Protein AF-L5N0Z6-F1 (afdb_monomer)

pLDDT: mean 80.92, std 15.81, range [34.69, 96.56]

Nearest PDB structures (foldseek):
  7d8u-assembly1_A  TM=3.566E-01  e=8.660E+00  African swine fever virus

Solvent-accessible surface area (backbone atoms only — not comparable to full-atom values): 11745 Å² total; per-residue (Å²): 136,77,93,68,87,83,74,60,73,73,58,53,63,55,54,51,52,52,49,50,49,52,51,51,50,51,50,49,52,52,52,55,50,56,60,54,51,58,59,58,52,57,50,51,57,51,50,51,54,49,52,50,51,51,49,51,52,48,54,51,51,51,51,49,49,54,52,52,51,49,51,42,51,49,34,40,58,54,22,66,33,64,55,57,44,74,63,46,66,70,57,32,50,56,50,47,47,56,47,56,72,73,47,59,84,85,61,82,67,55,72,44,69,41,68,86,82,39,28,22,71,40,41,67,44,70,88,53,38,74,35,47,56,73,79,50,70,64,53,60,74,38,70,51,86,76,62,87,53,62,88,48,60,18,33,38,38,83,23,67,56,95,92,38,81,43,72,51,66,46,34,51,46,58,96,55,87,83,77,77,86,70,64,61,63,56,55,50,55,50,52,53,54,56,53,67,73,72,70,80,136

Secondary structure (DSSP, 8-state):
----S-S-HHHHHHHHHHHHHHHHHHHHHHHHHHHHHHHHHHHHHHHHHHHHHHHHHHHHHHHHHHHHHHHHHHHHHHHT-HHHHH--HHHHHHHHHHHHHHS-TT----EEEETTTTEEEEESSTTTTTSBGGGG---EEES-TT-S-TT--EEEPPEEETTEEE--EE-PPTTS--S---SHHHHHHHHHHHHHTT---

Sequence (201 aa):
MKFATLVPRVLRRSYLRKFLFVILLVAAVMGGFGLYVSDVVGTEVRADTHSDLEMVASLEAEGLSSWMDGYARTARMLSEYETV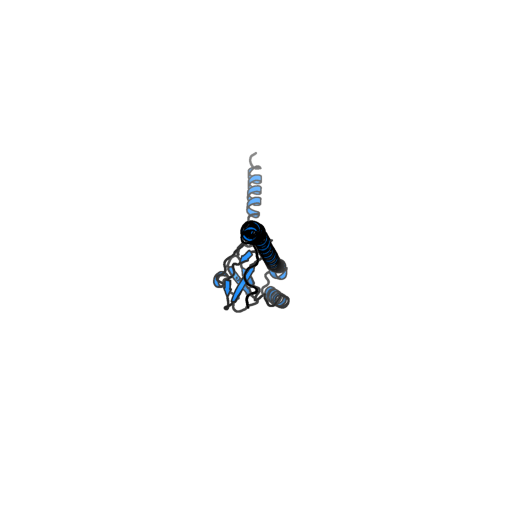RTGDPDAIDEALERERDTLPAEVVAIHYVNPSSRDIVRSTDGVIETKSVSALDLSWTTGSLTMADPDEVAVSEVYRYGGSERLAFLSPVEGREGGGDGRRGRDEARRDAERAGRGVP

Mean predicted aligned error: 15.01 Å

Structure (mmCIF, N/CA/C/O backbone):
data_AF-L5N0Z6-F1
#
_entry.id   AF-L5N0Z6-F1
#
loop_
_atom_site.group_PDB
_atom_site.id
_atom_site.type_symbol
_atom_site.label_atom_id
_atom_site.label_alt_id
_atom_site.label_comp_id
_atom_site.label_asym_id
_atom_site.label_entity_id
_atom_site.label_seq_id
_atom_site.pdbx_PDB_ins_code
_atom_site.Cartn_x
_atom_site.Cartn_y
_atom_site.Cartn_z
_atom_site.occupancy
_atom_site.B_iso_or_equiv
_atom_site.auth_seq_id
_atom_site.auth_comp_id
_atom_site.auth_asym_id
_atom_site.auth_atom_id
_atom_site.pdbx_PDB_model_num
ATOM 1 N N . MET A 1 1 ? 49.450 -20.846 -79.642 1.00 39.03 1 MET A N 1
ATOM 2 C CA . MET A 1 1 ? 50.698 -20.088 -79.407 1.00 39.03 1 MET A CA 1
ATOM 3 C C . MET A 1 1 ? 50.356 -18.624 -79.131 1.00 39.03 1 MET A C 1
ATOM 5 O O . MET A 1 1 ? 49.824 -17.968 -80.005 1.00 39.03 1 MET A O 1
ATOM 9 N N . LYS A 1 2 ? 50.635 -18.172 -77.900 1.00 45.66 2 LYS A N 1
ATOM 10 C CA . LYS A 1 2 ? 51.044 -16.815 -77.479 1.00 45.66 2 LYS A CA 1
ATOM 11 C C . LYS A 1 2 ? 50.198 -15.597 -77.934 1.00 45.66 2 LYS A C 1
ATOM 13 O O . LYS A 1 2 ? 50.623 -14.843 -78.793 1.00 45.66 2 LYS A O 1
ATOM 18 N N . PHE A 1 3 ? 49.115 -15.308 -77.200 1.00 48.12 3 PHE A N 1
ATOM 19 C CA . PHE A 1 3 ? 48.566 -13.939 -77.041 1.00 48.12 3 PHE A CA 1
ATOM 20 C C . PHE A 1 3 ? 49.313 -13.115 -75.974 1.00 48.12 3 PHE A C 1
ATOM 22 O O . PHE A 1 3 ? 48.911 -12.016 -75.600 1.00 48.12 3 PHE A O 1
ATOM 29 N N . ALA A 1 4 ? 50.416 -13.650 -75.454 1.00 54.56 4 ALA A N 1
ATOM 30 C CA . ALA A 1 4 ? 51.320 -12.890 -74.617 1.00 54.56 4 ALA A CA 1
ATOM 31 C C . ALA A 1 4 ? 52.168 -11.981 -75.513 1.00 54.56 4 ALA A C 1
ATOM 33 O O . ALA A 1 4 ? 52.585 -12.387 -76.595 1.00 54.56 4 ALA A O 1
ATOM 34 N N . THR A 1 5 ? 52.510 -10.801 -75.004 1.00 60.03 5 THR A N 1
ATOM 35 C CA . THR A 1 5 ? 53.476 -9.844 -75.573 1.00 60.03 5 THR A CA 1
ATOM 36 C C . THR A 1 5 ? 53.018 -9.024 -76.779 1.00 60.03 5 THR A C 1
ATOM 38 O O . THR A 1 5 ? 53.564 -9.161 -77.860 1.00 60.03 5 THR A O 1
ATOM 41 N N . LEU A 1 6 ? 52.118 -8.058 -76.559 1.00 55.09 6 LEU A N 1
ATOM 42 C CA . LEU A 1 6 ? 52.133 -6.789 -77.313 1.00 55.09 6 LEU A CA 1
ATOM 43 C C . LEU A 1 6 ? 51.416 -5.647 -76.577 1.00 55.09 6 LEU A C 1
ATOM 45 O O . LEU A 1 6 ? 50.774 -4.798 -77.180 1.00 55.09 6 LEU A O 1
ATOM 49 N N . VAL A 1 7 ? 51.566 -5.582 -75.251 1.00 53.78 7 VAL A N 1
ATOM 50 C CA . VAL A 1 7 ? 51.289 -4.333 -74.528 1.00 53.78 7 VAL A CA 1
ATOM 51 C C . VAL A 1 7 ? 52.635 -3.654 -74.265 1.00 53.78 7 VAL A C 1
ATOM 53 O O . VAL A 1 7 ? 53.438 -4.196 -73.495 1.00 53.78 7 VAL A O 1
ATOM 56 N N . PRO A 1 8 ? 52.932 -2.508 -74.906 1.00 54.81 8 PRO A N 1
ATOM 57 C CA . PRO A 1 8 ? 54.202 -1.812 -74.751 1.00 54.81 8 PRO A CA 1
ATOM 58 C C . PRO A 1 8 ? 54.492 -1.527 -73.272 1.00 54.81 8 PRO A C 1
ATOM 60 O O . PRO A 1 8 ? 53.669 -0.946 -72.559 1.00 54.81 8 PRO A O 1
ATOM 63 N N . ARG A 1 9 ? 55.687 -1.912 -72.799 1.00 54.09 9 ARG A N 1
ATOM 64 C CA . ARG A 1 9 ? 56.138 -1.722 -71.401 1.00 54.09 9 ARG A CA 1
ATOM 65 C C . ARG A 1 9 ? 56.073 -0.257 -70.935 1.00 54.09 9 ARG A C 1
ATOM 67 O O . ARG A 1 9 ? 55.987 -0.006 -69.736 1.00 54.09 9 ARG A O 1
ATOM 74 N N . VAL A 1 10 ? 56.056 0.691 -71.873 1.00 53.56 10 VAL A N 1
ATOM 75 C CA . VAL A 1 10 ? 55.977 2.138 -71.628 1.00 53.56 10 VAL A CA 1
ATOM 76 C C . VAL A 1 10 ? 54.564 2.577 -71.211 1.00 53.56 10 VAL A C 1
ATOM 78 O O . VAL A 1 10 ? 54.431 3.407 -70.314 1.00 53.56 10 VAL A O 1
ATOM 81 N N . LEU A 1 11 ? 53.507 1.954 -71.757 1.00 54.09 11 LEU A N 1
ATOM 82 C CA . LEU A 1 11 ? 52.128 2.221 -71.327 1.00 54.09 11 LEU A CA 1
ATOM 83 C C . LEU A 1 11 ? 51.842 1.599 -69.949 1.00 54.09 11 LEU A C 1
ATOM 85 O O . LEU A 1 11 ? 51.213 2.236 -69.108 1.00 54.09 11 LEU A O 1
ATOM 89 N N . ARG A 1 12 ? 52.382 0.414 -69.627 1.00 55.28 12 ARG A N 1
ATOM 90 C CA . ARG A 1 12 ? 52.167 -0.189 -68.292 1.00 55.28 12 ARG A CA 1
ATOM 91 C C . ARG A 1 12 ? 52.652 0.695 -67.136 1.00 55.28 12 ARG A C 1
ATOM 93 O O . ARG A 1 12 ? 52.035 0.666 -66.079 1.00 55.28 12 ARG A O 1
ATOM 100 N N . ARG A 1 13 ? 53.716 1.492 -67.297 1.00 57.72 13 ARG A N 1
ATOM 101 C CA . ARG A 1 13 ? 54.321 2.236 -66.172 1.00 57.72 13 ARG A CA 1
ATOM 102 C C . ARG A 1 13 ? 53.517 3.468 -65.735 1.00 57.72 13 ARG A C 1
ATOM 104 O O . ARG A 1 13 ? 53.502 3.786 -64.550 1.00 57.72 13 ARG A O 1
ATOM 111 N N . SER A 1 14 ? 52.837 4.140 -66.666 1.00 63.03 14 SER A N 1
ATOM 112 C CA . SER A 1 14 ? 52.036 5.342 -66.370 1.00 63.03 14 SER A CA 1
ATOM 113 C C . SER A 1 14 ? 50.592 4.993 -66.007 1.00 63.03 14 SER A C 1
ATOM 115 O O . SER A 1 14 ? 50.059 5.507 -65.024 1.00 63.03 14 SER A O 1
ATOM 117 N N . TYR A 1 15 ? 49.978 4.050 -66.731 1.00 67.31 15 TYR A N 1
ATOM 118 C CA . TYR A 1 15 ? 48.594 3.648 -66.472 1.00 67.31 15 TYR A CA 1
ATOM 119 C C . TYR A 1 15 ? 48.446 2.863 -65.166 1.00 67.31 15 TYR A C 1
ATOM 121 O O . TYR A 1 15 ? 47.476 3.087 -64.452 1.00 67.31 15 TYR A O 1
ATOM 129 N N . LEU A 1 16 ? 49.423 2.028 -64.789 1.00 74.81 16 LEU A N 1
ATOM 130 C CA . LEU A 1 16 ? 49.373 1.311 -63.511 1.00 74.81 16 LEU A CA 1
ATOM 131 C C . LEU A 1 16 ? 49.465 2.263 -62.313 1.00 74.81 16 LEU A C 1
ATOM 133 O O . LEU A 1 16 ? 48.773 2.065 -61.323 1.00 74.81 16 LEU A O 1
ATOM 137 N N . ARG A 1 17 ? 50.270 3.330 -62.415 1.00 78.88 17 ARG A N 1
ATOM 138 C CA . ARG A 1 17 ? 50.384 4.350 -61.362 1.00 78.88 17 ARG A CA 1
ATOM 139 C C . ARG A 1 17 ? 49.102 5.173 -61.231 1.00 78.88 17 ARG A C 1
ATOM 141 O O . ARG A 1 17 ? 48.664 5.427 -60.116 1.00 78.88 17 ARG A O 1
ATOM 148 N N . LYS A 1 18 ? 48.484 5.549 -62.357 1.00 78.94 18 LYS A N 1
ATOM 149 C CA . LYS A 1 18 ? 47.175 6.226 -62.373 1.00 78.94 18 LYS A CA 1
ATOM 150 C C . LYS A 1 18 ? 46.076 5.331 -61.798 1.00 78.94 18 LYS A C 1
ATOM 152 O O . LYS A 1 18 ? 45.290 5.787 -60.983 1.00 78.94 18 LYS A O 1
ATOM 157 N N . PHE A 1 19 ? 46.064 4.054 -62.170 1.00 82.38 19 PHE A N 1
ATOM 158 C CA . PHE A 1 19 ? 45.109 3.073 -61.662 1.00 82.38 19 PHE A CA 1
ATOM 159 C C . PHE A 1 19 ? 45.266 2.837 -60.154 1.00 82.38 19 PHE A C 1
ATOM 161 O O . PHE A 1 19 ? 44.283 2.880 -59.425 1.00 82.38 19 PHE A O 1
ATOM 168 N N . LEU A 1 20 ? 46.502 2.684 -59.666 1.00 84.81 20 LEU A N 1
ATOM 169 C CA . LEU A 1 20 ? 46.793 2.569 -58.235 1.00 84.81 20 LEU A CA 1
ATOM 170 C C . LEU A 1 20 ? 46.342 3.816 -57.462 1.00 84.81 20 LEU A C 1
ATOM 172 O O . LEU A 1 20 ? 45.788 3.695 -56.377 1.00 84.81 20 LEU A O 1
ATOM 176 N N . PHE A 1 21 ? 46.549 5.009 -58.028 1.00 87.62 21 PHE A N 1
ATOM 177 C CA . PHE A 1 21 ? 46.090 6.257 -57.421 1.00 87.62 21 PHE A CA 1
ATOM 178 C C . PHE A 1 21 ? 44.563 6.308 -57.307 1.00 87.62 21 PHE A C 1
ATOM 180 O O . PHE A 1 21 ? 44.050 6.659 -56.253 1.00 87.62 21 PHE A O 1
ATOM 187 N N . VAL A 1 22 ? 43.837 5.902 -58.353 1.00 91.06 22 VAL A N 1
ATOM 188 C CA . VAL A 1 22 ? 42.369 5.816 -58.314 1.00 91.06 22 VAL A CA 1
ATOM 189 C C . VAL A 1 22 ? 41.906 4.788 -57.280 1.00 91.06 22 VAL A C 1
ATOM 191 O O . VAL A 1 22 ? 40.998 5.084 -56.514 1.00 91.06 22 VAL A O 1
ATOM 194 N N . ILE A 1 23 ? 42.553 3.621 -57.192 1.00 89.56 23 ILE A N 1
ATOM 195 C CA . ILE A 1 23 ? 42.242 2.622 -56.157 1.00 89.56 23 ILE A CA 1
ATOM 196 C C . ILE A 1 23 ? 42.467 3.195 -54.757 1.00 89.56 23 ILE A C 1
ATOM 198 O O . ILE A 1 23 ? 41.607 3.033 -53.901 1.00 89.56 23 ILE A O 1
ATOM 202 N N . LEU A 1 24 ? 43.593 3.872 -54.519 1.00 88.69 24 LEU A N 1
ATOM 203 C CA . LEU A 1 24 ? 43.880 4.489 -53.223 1.00 88.69 24 LEU A CA 1
ATOM 204 C C . LEU A 1 24 ? 42.893 5.605 -52.889 1.00 88.69 24 LEU A C 1
ATOM 206 O O . LEU A 1 24 ? 42.482 5.710 -51.741 1.00 88.69 24 LEU A O 1
ATOM 210 N N . LEU A 1 25 ? 42.482 6.401 -53.877 1.00 91.31 25 LEU A N 1
ATOM 211 C CA . LEU A 1 25 ? 41.457 7.426 -53.704 1.00 91.31 25 LEU A CA 1
ATOM 212 C C . LEU A 1 25 ? 40.123 6.791 -53.293 1.00 91.31 25 LEU A C 1
ATOM 214 O O . LEU A 1 25 ? 39.527 7.209 -52.308 1.00 91.31 25 LEU A O 1
ATOM 218 N N . VAL A 1 26 ? 39.682 5.753 -54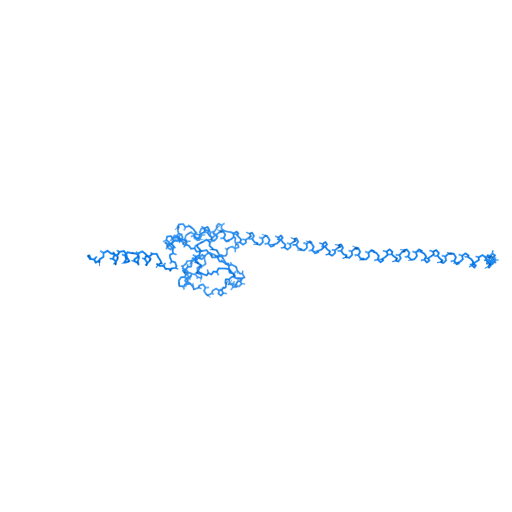.007 1.00 91.94 26 VAL A N 1
ATOM 219 C CA . VAL A 1 26 ? 38.445 5.028 -53.685 1.00 91.94 26 VAL A CA 1
ATOM 220 C C . VAL A 1 26 ? 38.546 4.366 -52.311 1.00 91.94 26 VAL A C 1
ATOM 222 O O . VAL A 1 26 ? 37.616 4.477 -51.521 1.00 91.94 26 VAL A O 1
ATOM 225 N N . ALA A 1 27 ? 39.677 3.738 -51.982 1.00 88.62 27 ALA A N 1
ATOM 226 C CA . ALA A 1 27 ? 39.912 3.134 -50.672 1.00 88.62 27 ALA A CA 1
ATOM 227 C C . ALA A 1 27 ? 39.932 4.177 -49.543 1.00 88.62 27 ALA A C 1
ATOM 229 O O . ALA A 1 27 ? 39.398 3.913 -48.472 1.00 88.62 27 ALA A O 1
ATOM 230 N N . ALA A 1 28 ? 40.493 5.365 -49.780 1.00 87.88 28 ALA A N 1
ATOM 231 C CA . ALA A 1 28 ? 40.490 6.469 -48.823 1.00 87.88 28 ALA A CA 1
ATOM 232 C C . ALA A 1 28 ? 39.081 7.038 -48.616 1.00 87.88 28 ALA A C 1
ATOM 234 O O . ALA A 1 28 ? 38.690 7.287 -47.481 1.00 87.88 28 ALA A O 1
ATOM 235 N N . VAL A 1 29 ? 38.297 7.186 -49.689 1.00 89.38 29 VAL A N 1
ATOM 236 C CA . VAL A 1 29 ? 36.887 7.598 -49.604 1.00 89.38 29 VAL A CA 1
ATOM 237 C C . VAL A 1 29 ? 36.073 6.554 -48.840 1.00 89.38 29 VAL A C 1
ATOM 239 O O . VAL A 1 29 ? 35.351 6.909 -47.915 1.00 89.38 29 VAL A O 1
ATOM 242 N N . MET A 1 30 ? 36.235 5.269 -49.165 1.00 86.56 30 MET A N 1
ATOM 243 C CA . MET A 1 30 ? 35.531 4.166 -48.504 1.00 86.56 30 MET A CA 1
ATOM 244 C C . MET A 1 30 ? 35.929 4.034 -47.025 1.00 86.56 30 MET A C 1
ATOM 246 O O . MET A 1 30 ? 35.069 3.870 -46.163 1.00 86.56 30 MET A O 1
ATOM 250 N N . GLY A 1 31 ? 37.225 4.145 -46.716 1.00 82.12 31 GLY A N 1
ATOM 251 C CA . GLY A 1 31 ? 37.745 4.109 -45.348 1.00 82.12 31 GLY A CA 1
ATOM 252 C C . GLY A 1 31 ? 37.315 5.322 -44.520 1.00 82.12 31 GLY A C 1
ATOM 253 O O . GLY A 1 31 ? 36.949 5.167 -43.358 1.00 82.12 31 GLY A O 1
ATOM 254 N N . GLY A 1 32 ? 37.282 6.511 -45.130 1.00 79.62 32 GLY A N 1
ATOM 255 C CA . GLY A 1 32 ? 36.757 7.726 -44.506 1.00 79.62 32 GLY A CA 1
ATOM 256 C C . GLY A 1 32 ? 35.262 7.623 -44.197 1.00 79.62 32 GLY A C 1
ATOM 257 O O . GLY A 1 32 ? 34.838 8.001 -43.109 1.00 79.62 32 GLY A O 1
ATOM 258 N N . PHE A 1 33 ? 34.478 7.033 -45.106 1.00 75.56 33 PHE A N 1
ATOM 259 C CA . PHE A 1 33 ? 33.055 6.765 -44.876 1.00 75.56 33 PHE A CA 1
ATOM 260 C C . PHE A 1 33 ? 32.832 5.765 -43.733 1.00 75.56 33 PHE A C 1
ATOM 262 O O . PHE A 1 33 ? 31.947 5.965 -42.906 1.00 75.56 33 PHE A O 1
ATOM 269 N N . GLY A 1 34 ? 33.659 4.719 -43.641 1.00 69.62 34 GLY A N 1
ATOM 270 C CA . GLY A 1 34 ? 33.556 3.710 -42.583 1.00 69.62 34 GLY A CA 1
ATOM 271 C C . GLY A 1 34 ? 33.768 4.264 -41.169 1.00 69.62 34 GLY A C 1
ATOM 272 O O . GLY A 1 34 ? 33.074 3.848 -40.246 1.00 69.62 34 GLY A O 1
ATOM 273 N N . LEU A 1 35 ? 34.682 5.225 -40.992 1.00 63.88 35 LEU A N 1
ATOM 274 C CA . LEU A 1 35 ? 34.926 5.858 -39.688 1.00 63.88 35 LEU A CA 1
ATOM 275 C C . LEU A 1 35 ? 33.801 6.816 -39.271 1.00 63.88 35 LEU A C 1
ATOM 277 O O . LEU A 1 35 ? 33.495 6.902 -38.086 1.00 63.88 35 LEU A O 1
ATOM 281 N N . TYR A 1 36 ? 33.164 7.498 -40.228 1.00 65.25 36 TYR A N 1
ATOM 282 C CA . TYR A 1 36 ? 32.056 8.417 -39.950 1.00 65.25 36 TYR A CA 1
ATOM 283 C C . TYR A 1 36 ? 30.781 7.680 -39.507 1.00 65.25 36 TYR A C 1
ATOM 285 O O . TYR A 1 36 ? 30.072 8.138 -38.617 1.00 65.25 36 TYR A O 1
ATOM 293 N N . VAL A 1 37 ? 30.505 6.506 -40.085 1.00 63.56 37 VAL A N 1
ATOM 294 C CA . VAL A 1 37 ? 29.283 5.739 -39.785 1.00 63.56 37 VAL A CA 1
ATOM 295 C C . VAL A 1 37 ? 29.298 5.140 -38.371 1.00 63.56 37 VAL A C 1
ATOM 297 O O . VAL A 1 37 ? 28.253 5.097 -37.728 1.00 63.56 37 VAL A O 1
ATOM 300 N N . SER A 1 38 ? 30.455 4.724 -37.846 1.00 56.03 38 SER A N 1
ATOM 301 C CA . SER A 1 38 ? 30.532 4.118 -36.504 1.00 56.03 38 SER A CA 1
ATOM 302 C C . SER A 1 38 ? 30.222 5.091 -35.361 1.00 56.03 38 SER A C 1
ATOM 304 O O . SER A 1 38 ? 29.656 4.670 -34.356 1.00 56.03 38 SER A O 1
ATOM 306 N N . ASP A 1 39 ? 30.574 6.372 -35.502 1.00 58.03 39 ASP A N 1
ATOM 307 C CA . ASP A 1 39 ? 30.374 7.377 -34.446 1.00 58.03 39 ASP A CA 1
ATOM 308 C C . ASP A 1 39 ? 28.927 7.898 -34.430 1.00 58.03 39 ASP A C 1
ATOM 310 O O . ASP A 1 39 ? 28.309 8.035 -33.375 1.00 58.03 39 ASP A O 1
ATOM 314 N N . VAL A 1 40 ? 28.342 8.084 -35.619 1.00 55.97 40 VAL A N 1
ATOM 315 C CA . VAL A 1 40 ? 26.963 8.570 -35.789 1.00 55.97 40 VAL A CA 1
ATOM 316 C C . VAL A 1 40 ? 25.925 7.505 -35.417 1.00 55.97 40 VAL A C 1
ATOM 318 O O . VAL A 1 40 ? 24.922 7.822 -34.792 1.00 55.97 40 VAL A O 1
ATOM 321 N N . VAL A 1 41 ? 26.160 6.227 -35.738 1.00 58.31 41 VAL A N 1
ATOM 322 C CA . VAL A 1 41 ? 25.207 5.152 -35.393 1.00 58.31 41 VAL A CA 1
ATOM 323 C C . VAL A 1 41 ? 25.323 4.740 -33.921 1.00 58.31 41 VAL A C 1
ATOM 325 O O . VAL A 1 41 ? 24.325 4.391 -33.298 1.00 58.31 41 VAL A O 1
ATOM 328 N N . GLY A 1 42 ? 26.525 4.788 -33.336 1.00 56.03 42 GLY A N 1
ATOM 329 C CA . GLY A 1 42 ? 26.740 4.390 -31.942 1.00 56.03 42 GLY A CA 1
ATOM 330 C C . GLY A 1 42 ? 26.179 5.378 -30.914 1.00 56.03 42 GLY A C 1
ATOM 331 O O . GLY A 1 42 ? 25.809 4.964 -29.815 1.00 56.03 42 GLY A O 1
ATOM 332 N N . THR A 1 43 ? 26.120 6.666 -31.259 1.00 57.62 43 THR A N 1
ATOM 333 C CA . THR A 1 43 ? 25.625 7.731 -30.373 1.00 57.62 43 THR A CA 1
ATOM 334 C C . THR A 1 43 ? 24.107 7.858 -30.413 1.00 57.62 43 THR A C 1
ATOM 336 O O . THR A 1 43 ? 23.500 7.904 -29.345 1.00 57.62 43 THR A O 1
ATOM 339 N N . GLU A 1 44 ? 23.498 7.795 -31.599 1.00 58.91 44 GLU A N 1
ATOM 340 C CA . GLU A 1 44 ? 22.038 7.848 -31.765 1.00 58.91 44 GLU A CA 1
ATOM 341 C C . GLU A 1 44 ? 21.356 6.627 -31.123 1.00 58.91 44 GLU A C 1
ATOM 343 O O . GLU A 1 44 ? 20.550 6.773 -30.213 1.00 58.91 44 GLU A O 1
ATOM 348 N N . VAL A 1 45 ? 21.784 5.402 -31.467 1.00 62.28 45 VAL A N 1
ATOM 349 C CA . VAL A 1 45 ? 21.156 4.166 -30.948 1.00 62.28 45 VAL A CA 1
ATOM 350 C C . VAL A 1 45 ? 21.271 4.056 -29.422 1.00 62.28 45 VAL A C 1
ATOM 352 O O . VAL A 1 45 ? 20.384 3.519 -28.753 1.00 62.28 45 VAL A O 1
ATOM 355 N N . ARG A 1 46 ? 22.372 4.550 -28.840 1.00 61.06 46 ARG A N 1
ATOM 356 C CA . ARG A 1 46 ? 22.588 4.516 -27.388 1.00 61.06 46 ARG A CA 1
ATOM 357 C C . ARG A 1 46 ? 21.778 5.588 -26.659 1.00 61.06 46 ARG A C 1
ATOM 359 O O . ARG A 1 46 ? 21.322 5.311 -25.551 1.00 61.06 46 ARG A O 1
ATOM 366 N N . ALA A 1 47 ? 21.613 6.768 -27.257 1.00 62.88 47 ALA A N 1
ATOM 367 C CA . ALA A 1 47 ? 20.739 7.816 -26.738 1.00 62.88 47 ALA A CA 1
AT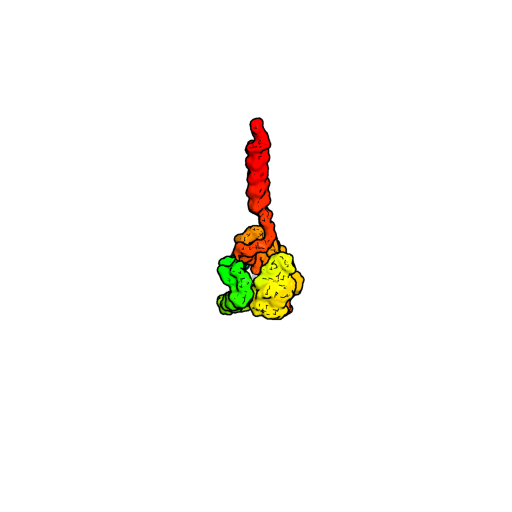OM 368 C C . ALA A 1 47 ? 19.269 7.375 -26.780 1.00 62.88 47 ALA A C 1
ATOM 370 O O . ALA A 1 47 ? 18.588 7.481 -25.763 1.00 62.88 47 ALA A O 1
ATOM 371 N N . ASP A 1 48 ? 18.837 6.768 -27.887 1.00 68.25 48 ASP A N 1
ATOM 372 C CA . ASP A 1 48 ? 17.486 6.219 -28.049 1.00 68.25 48 ASP A CA 1
ATOM 373 C C . ASP A 1 48 ? 17.197 5.133 -27.006 1.00 68.25 48 ASP A C 1
ATOM 375 O O . ASP A 1 48 ? 16.219 5.214 -26.270 1.00 68.25 48 ASP A O 1
ATOM 379 N N . THR A 1 49 ? 18.110 4.167 -26.843 1.00 73.94 49 THR A N 1
ATOM 380 C CA . THR A 1 49 ? 17.945 3.103 -25.835 1.00 73.94 49 THR A CA 1
ATOM 381 C C . THR A 1 49 ? 17.884 3.667 -24.411 1.00 73.94 49 THR A C 1
ATOM 383 O O . THR A 1 49 ? 17.144 3.158 -23.572 1.00 73.94 49 THR A O 1
ATOM 386 N N . HIS A 1 50 ? 18.678 4.696 -24.102 1.00 76.69 50 HIS A N 1
ATOM 387 C CA . HIS A 1 50 ? 18.655 5.319 -22.779 1.00 76.69 50 HIS A CA 1
ATOM 388 C C . HIS A 1 50 ? 17.335 6.057 -22.526 1.00 76.69 50 HIS A C 1
ATOM 390 O O . HIS A 1 50 ? 16.738 5.865 -21.469 1.00 76.69 50 HIS A O 1
ATOM 396 N N . SER A 1 51 ? 16.865 6.823 -23.513 1.00 80.88 51 SER A N 1
ATOM 397 C CA . SER A 1 51 ? 15.583 7.529 -23.465 1.00 80.88 51 SER A CA 1
ATOM 398 C C . SER A 1 51 ? 14.405 6.563 -23.325 1.00 80.88 51 SER A C 1
ATOM 400 O O . SER A 1 51 ? 13.484 6.826 -22.555 1.00 80.88 51 SER A O 1
ATOM 402 N N . ASP A 1 52 ? 14.434 5.428 -24.026 1.00 84.94 52 ASP A N 1
ATOM 403 C CA . ASP A 1 52 ? 13.390 4.406 -23.934 1.00 84.94 52 ASP A CA 1
ATOM 404 C C . ASP A 1 52 ? 13.352 3.759 -22.546 1.00 84.94 52 ASP A C 1
ATOM 406 O O . ASP A 1 52 ? 12.277 3.593 -21.969 1.00 84.94 52 ASP A O 1
ATOM 410 N N . LEU A 1 53 ? 14.516 3.423 -21.977 1.00 90.19 53 LEU A N 1
ATOM 411 C CA . LEU A 1 53 ? 14.597 2.876 -20.621 1.00 90.19 53 LEU A CA 1
ATOM 412 C C . LEU A 1 53 ? 14.114 3.883 -19.570 1.00 90.19 53 LEU A C 1
ATOM 414 O O . LEU A 1 53 ? 13.409 3.493 -18.644 1.00 90.19 53 LEU A O 1
ATOM 418 N N . GLU A 1 54 ? 14.462 5.164 -19.712 1.00 92.12 54 GLU A N 1
ATOM 419 C CA . GLU A 1 54 ? 13.992 6.230 -18.821 1.00 92.12 54 GLU A CA 1
ATOM 420 C C . GLU A 1 54 ? 12.475 6.426 -18.921 1.00 92.12 54 GLU A C 1
ATOM 422 O O . GLU A 1 54 ? 11.793 6.530 -17.899 1.00 92.12 54 GLU A O 1
ATOM 427 N N . MET A 1 55 ? 11.926 6.410 -20.137 1.00 92.44 55 MET A N 1
ATOM 428 C CA . MET A 1 55 ? 10.485 6.485 -20.368 1.00 92.44 55 MET A CA 1
ATOM 429 C C . MET A 1 55 ? 9.755 5.294 -19.741 1.00 92.44 55 MET A C 1
ATOM 431 O O . MET A 1 55 ? 8.781 5.494 -19.019 1.00 92.44 55 MET A O 1
ATOM 435 N N . VAL A 1 56 ? 10.224 4.064 -19.978 1.00 93.94 56 VAL A N 1
ATOM 436 C CA . VAL A 1 56 ? 9.616 2.857 -19.395 1.00 93.94 56 VAL A CA 1
ATOM 437 C C . VAL A 1 56 ? 9.694 2.900 -17.870 1.00 93.94 56 VAL A C 1
ATOM 439 O O . VAL A 1 56 ? 8.675 2.706 -17.215 1.00 93.94 56 VAL A O 1
ATOM 442 N N . ALA A 1 57 ? 10.853 3.237 -17.301 1.00 94.19 57 ALA A N 1
ATOM 443 C CA . ALA A 1 57 ? 11.016 3.352 -15.853 1.00 94.19 57 ALA A CA 1
ATOM 444 C C . ALA A 1 57 ? 10.103 4.431 -15.247 1.00 94.19 57 ALA A C 1
ATOM 446 O O . ALA A 1 57 ? 9.555 4.237 -14.164 1.00 94.19 57 ALA A O 1
ATOM 447 N N . SER A 1 58 ? 9.901 5.549 -15.950 1.00 94.31 58 SER A N 1
ATOM 448 C CA . SER A 1 58 ? 8.995 6.620 -15.519 1.00 94.31 58 SER A CA 1
ATOM 449 C C . SER A 1 58 ? 7.534 6.172 -15.535 1.00 94.31 58 SER A C 1
ATOM 451 O O . SER A 1 58 ? 6.811 6.415 -14.573 1.00 94.31 58 SER A O 1
ATOM 453 N N . LEU A 1 59 ? 7.111 5.471 -16.591 1.00 95.44 59 LEU A N 1
ATOM 454 C CA . LEU A 1 59 ? 5.759 4.917 -16.699 1.00 95.44 59 LEU A CA 1
ATOM 455 C C . LEU A 1 59 ? 5.494 3.838 -15.641 1.00 95.44 59 LEU A C 1
ATOM 457 O O . LEU A 1 59 ? 4.415 3.806 -15.055 1.00 95.44 59 LEU A O 1
ATOM 461 N N . GLU A 1 60 ? 6.471 2.970 -15.370 1.00 95.69 60 GLU A N 1
ATOM 462 C CA . GLU A 1 60 ? 6.375 1.972 -14.299 1.00 95.69 60 GLU A CA 1
ATOM 463 C C . GLU A 1 60 ? 6.299 2.633 -12.918 1.00 95.69 60 GLU A C 1
ATOM 465 O O . GLU A 1 60 ? 5.467 2.245 -12.096 1.00 95.69 60 GLU A O 1
ATOM 470 N N . ALA A 1 61 ? 7.115 3.662 -12.670 1.00 95.50 61 ALA A N 1
ATOM 471 C CA . ALA A 1 61 ? 7.092 4.416 -11.420 1.00 95.50 61 ALA A CA 1
ATOM 472 C C . ALA A 1 61 ? 5.763 5.159 -11.215 1.00 95.50 61 ALA A C 1
ATOM 474 O O . ALA A 1 61 ? 5.239 5.165 -10.103 1.00 95.50 61 ALA A O 1
ATOM 475 N N . GLU A 1 62 ? 5.195 5.743 -12.273 1.00 96.19 62 GLU A N 1
ATOM 476 C CA . GLU A 1 62 ? 3.884 6.400 -12.229 1.00 96.19 62 GLU A CA 1
ATOM 477 C C . GLU A 1 62 ? 2.740 5.395 -12.024 1.00 96.19 62 GLU A C 1
ATOM 479 O O . GLU A 1 62 ? 1.795 5.650 -11.275 1.00 96.19 62 GLU A O 1
ATOM 484 N N . GLY A 1 63 ? 2.842 4.208 -12.625 1.00 96.25 63 GLY A N 1
ATOM 485 C CA . GLY A 1 63 ? 1.917 3.109 -12.356 1.00 96.25 63 GLY A CA 1
ATOM 486 C C . GLY A 1 63 ? 1.962 2.664 -10.892 1.00 96.25 63 GLY A C 1
ATOM 487 O O . GLY A 1 63 ? 0.917 2.518 -10.254 1.00 96.25 63 GLY A O 1
ATOM 488 N N . LEU A 1 64 ? 3.167 2.494 -10.339 1.00 94.56 64 LEU A N 1
ATOM 489 C CA . LEU A 1 64 ? 3.362 2.113 -8.942 1.00 94.56 64 LEU A CA 1
ATOM 490 C C . LEU A 1 64 ? 2.871 3.199 -7.979 1.00 94.56 64 LEU A C 1
ATOM 492 O O . LEU A 1 64 ? 2.185 2.874 -7.011 1.00 94.56 64 LEU A O 1
ATOM 496 N N . SER A 1 65 ? 3.173 4.474 -8.238 1.00 94.69 65 SER A N 1
ATOM 497 C CA . SER A 1 65 ? 2.711 5.576 -7.388 1.00 94.69 65 SER A CA 1
ATOM 498 C C . SER A 1 65 ? 1.187 5.671 -7.388 1.00 94.69 65 SER A C 1
ATOM 500 O O . SER A 1 65 ? 0.582 5.745 -6.324 1.00 94.69 65 SER A O 1
ATOM 502 N N . SER A 1 66 ? 0.547 5.548 -8.555 1.00 96.25 66 SER A N 1
ATOM 503 C CA . SER A 1 66 ? -0.913 5.541 -8.670 1.00 96.25 66 SER A CA 1
ATOM 504 C C . SER A 1 66 ? -1.554 4.388 -7.890 1.00 96.25 66 SER A C 1
ATOM 506 O O . SER A 1 66 ? -2.566 4.578 -7.209 1.00 96.25 66 SER A O 1
ATOM 508 N N . TRP A 1 67 ? -0.944 3.200 -7.952 1.00 94.38 67 TRP A N 1
ATOM 509 C CA . TRP A 1 67 ? -1.362 2.024 -7.190 1.00 94.38 67 TRP A CA 1
ATOM 510 C C . TRP A 1 67 ? -1.230 2.256 -5.677 1.00 94.38 67 TRP A C 1
ATOM 512 O O . TRP A 1 67 ? -2.204 2.059 -4.948 1.00 94.38 67 TRP A O 1
ATOM 522 N N . MET A 1 68 ? -0.078 2.754 -5.209 1.00 95.06 68 MET A N 1
ATOM 523 C CA . MET A 1 68 ? 0.150 3.085 -3.795 1.00 95.06 68 MET A CA 1
ATOM 524 C C . MET A 1 68 ? -0.838 4.145 -3.295 1.00 95.06 68 MET A C 1
ATOM 526 O O . MET A 1 68 ? -1.469 3.961 -2.254 1.00 95.06 68 MET A O 1
ATOM 530 N N . ASP A 1 69 ? -1.033 5.216 -4.062 1.00 94.94 69 ASP A N 1
ATOM 531 C CA . ASP A 1 69 ? -1.970 6.292 -3.741 1.00 94.94 69 ASP A CA 1
ATOM 532 C C . ASP A 1 69 ? -3.422 5.795 -3.708 1.00 94.94 69 ASP A C 1
ATOM 534 O O . ASP A 1 69 ? -4.239 6.284 -2.926 1.00 94.94 69 ASP A O 1
ATOM 538 N N . GLY A 1 70 ? -3.764 4.821 -4.556 1.00 95.56 70 GLY A N 1
ATOM 539 C CA . GLY A 1 70 ? -5.060 4.148 -4.553 1.00 95.56 70 GLY A CA 1
ATOM 540 C C . GLY A 1 70 ? -5.353 3.487 -3.211 1.00 95.56 70 GLY A C 1
ATOM 541 O O . GLY A 1 70 ? -6.370 3.796 -2.590 1.00 95.56 70 GLY A O 1
ATOM 542 N N . TYR A 1 71 ? -4.438 2.645 -2.730 1.00 95.38 71 TYR A N 1
ATOM 543 C CA . TYR A 1 71 ? -4.600 1.974 -1.439 1.00 95.38 71 TYR A CA 1
ATOM 544 C C . TYR A 1 71 ? -4.495 2.924 -0.251 1.00 95.38 71 TYR A C 1
ATOM 546 O O . TYR A 1 71 ? -5.226 2.746 0.723 1.00 95.38 71 TYR A O 1
ATOM 554 N N . ALA A 1 72 ? -3.666 3.967 -0.338 1.00 95.06 72 ALA A N 1
ATOM 555 C CA . ALA A 1 72 ? -3.620 5.000 0.688 1.00 95.06 72 ALA A CA 1
ATOM 556 C C . ALA A 1 72 ? -4.976 5.714 0.828 1.00 95.06 72 ALA A C 1
ATOM 558 O O . ALA A 1 72 ? -5.487 5.869 1.939 1.00 95.06 72 ALA A O 1
ATOM 559 N N . ARG A 1 73 ? -5.617 6.071 -0.295 1.00 94.88 73 ARG A N 1
ATOM 560 C CA . ARG A 1 73 ? -6.975 6.640 -0.290 1.00 94.88 73 ARG A CA 1
ATOM 561 C C . ARG A 1 73 ? -8.012 5.667 0.262 1.00 94.88 73 ARG A C 1
ATOM 563 O O . ARG A 1 73 ? -8.877 6.099 1.016 1.00 94.88 73 ARG A O 1
ATOM 570 N N . THR A 1 74 ? -7.932 4.381 -0.076 1.00 94.12 74 THR A N 1
ATOM 571 C CA . THR A 1 74 ? -8.824 3.355 0.488 1.00 94.12 74 THR A CA 1
ATOM 572 C C . THR A 1 74 ? -8.668 3.244 2.004 1.00 94.12 74 THR A C 1
ATOM 574 O O . THR A 1 74 ? -9.668 3.270 2.716 1.00 94.12 74 THR A O 1
ATOM 577 N N . ALA A 1 75 ? -7.433 3.183 2.515 1.00 94.62 75 ALA A N 1
ATOM 578 C CA . ALA A 1 75 ? -7.166 3.112 3.952 1.00 94.62 75 ALA A CA 1
ATOM 579 C C . ALA A 1 75 ? -7.740 4.323 4.704 1.00 94.62 75 ALA A C 1
ATOM 581 O O . ALA A 1 75 ? -8.338 4.157 5.765 1.00 94.62 75 ALA A O 1
ATOM 582 N N . ARG A 1 76 ? -7.606 5.524 4.127 1.00 92.94 76 ARG A N 1
ATOM 583 C CA . ARG A 1 76 ? -8.192 6.757 4.668 1.00 92.94 76 ARG A CA 1
ATOM 584 C C . ARG A 1 76 ? -9.720 6.756 4.625 1.00 92.94 76 ARG A C 1
ATOM 586 O O . ARG A 1 76 ? -10.373 7.054 5.613 1.00 92.94 76 ARG A O 1
ATOM 593 N N . MET A 1 77 ? -10.310 6.380 3.495 1.00 91.69 77 MET A N 1
ATOM 594 C CA . MET A 1 77 ? -11.767 6.308 3.368 1.00 91.69 77 MET A CA 1
ATOM 595 C C . MET A 1 77 ? -12.374 5.354 4.408 1.00 91.69 77 MET A C 1
ATOM 597 O O . MET A 1 77 ? -13.401 5.670 5.002 1.00 91.69 77 MET A O 1
ATOM 601 N N . LEU A 1 78 ? -11.704 4.231 4.684 1.00 91.88 78 LEU A N 1
ATOM 602 C CA . LEU A 1 78 ? -12.122 3.279 5.711 1.00 91.88 78 LEU 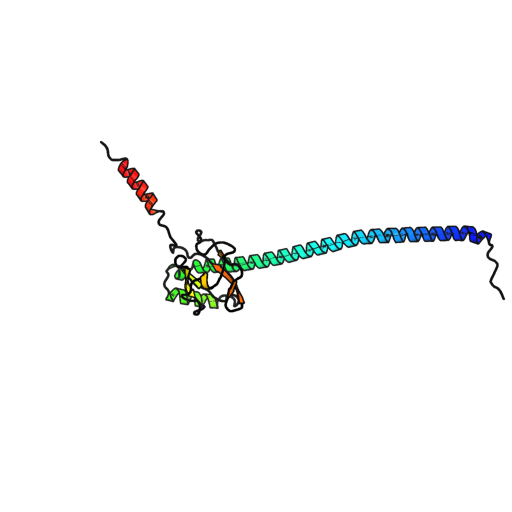A CA 1
ATOM 603 C C . LEU A 1 78 ? -11.966 3.801 7.139 1.00 91.88 78 LEU A C 1
ATOM 605 O O . LEU A 1 78 ? -12.818 3.521 7.981 1.00 91.88 78 LEU A O 1
ATOM 609 N N . SER A 1 79 ? -10.902 4.550 7.433 1.00 91.56 79 SER A N 1
ATOM 610 C CA . SER A 1 79 ? -10.694 5.123 8.768 1.00 91.56 79 SER A CA 1
ATOM 611 C C . SER A 1 79 ? -11.704 6.232 9.098 1.00 91.56 79 SER A C 1
ATOM 613 O O . SER A 1 79 ? -12.012 6.455 10.271 1.00 91.56 79 SER A O 1
ATOM 615 N N . GLU A 1 80 ? -12.271 6.876 8.075 1.00 90.88 80 GLU A N 1
ATOM 616 C CA . GLU A 1 80 ? -13.311 7.904 8.190 1.00 90.88 80 GLU A CA 1
ATOM 617 C C . GLU A 1 80 ? -14.725 7.325 8.418 1.00 90.88 80 GLU A C 1
ATOM 619 O O . GLU A 1 80 ? -15.644 8.071 8.772 1.00 90.88 80 GLU A O 1
ATOM 624 N N . TYR A 1 81 ? -14.930 6.008 8.263 1.00 90.25 81 TYR A N 1
ATOM 625 C CA . TYR A 1 81 ? -16.242 5.382 8.462 1.00 90.25 81 TYR A CA 1
ATOM 626 C C . TYR A 1 81 ? -16.746 5.573 9.893 1.00 90.25 81 TYR A C 1
ATOM 628 O O . TYR A 1 81 ? -16.075 5.223 10.863 1.00 90.25 81 TYR A O 1
ATOM 636 N N . GLU A 1 82 ? -17.987 6.047 10.031 1.00 85.88 82 GLU A N 1
ATOM 637 C CA . GLU A 1 82 ? -18.595 6.310 11.341 1.00 85.88 82 GLU A CA 1
ATOM 638 C C . GLU A 1 82 ? -18.562 5.067 12.243 1.00 85.88 82 GLU A C 1
ATOM 640 O O . GLU A 1 82 ? -18.175 5.158 13.402 1.00 85.88 82 GLU A O 1
ATOM 645 N N . THR A 1 83 ? -18.855 3.884 11.698 1.00 86.81 83 THR A N 1
ATOM 646 C CA . THR A 1 83 ? -18.791 2.606 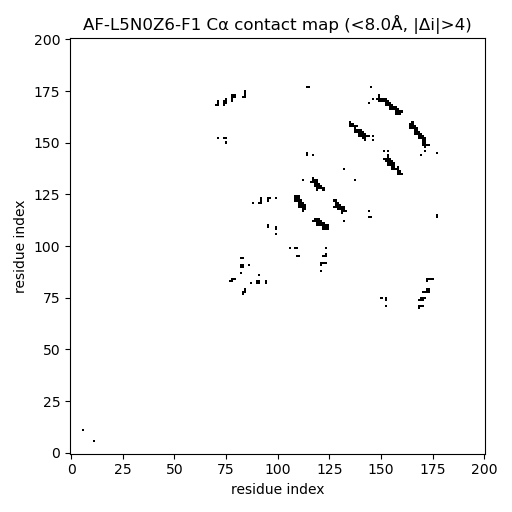12.427 1.00 86.81 83 THR A CA 1
ATOM 647 C C . THR A 1 83 ? -17.400 2.300 12.996 1.00 86.81 83 THR A C 1
ATOM 649 O O . THR A 1 83 ? -17.277 1.748 14.086 1.00 86.81 83 THR A O 1
ATOM 652 N N . VAL A 1 84 ? -16.339 2.691 12.287 1.00 86.69 84 VAL A N 1
ATOM 653 C CA . VAL A 1 84 ? -14.946 2.517 12.727 1.00 86.69 84 VAL A CA 1
ATOM 654 C C . VAL A 1 84 ? -14.583 3.536 13.815 1.00 86.69 84 VAL A C 1
ATOM 656 O O . VAL A 1 84 ? -13.803 3.239 14.728 1.00 86.69 84 VAL A O 1
ATOM 659 N N . ARG A 1 85 ? -15.200 4.723 13.769 1.00 84.94 85 ARG A N 1
ATOM 660 C CA . ARG A 1 85 ? -15.014 5.805 14.746 1.00 84.94 85 ARG A CA 1
ATOM 661 C C . ARG A 1 85 ? -15.748 5.565 16.062 1.00 84.94 85 ARG A C 1
ATOM 663 O O . ARG A 1 85 ? -15.180 5.843 17.119 1.00 84.94 85 ARG A O 1
ATOM 670 N N . THR A 1 86 ? -16.977 5.041 16.026 1.00 80.38 86 THR A N 1
ATOM 671 C CA . THR A 1 86 ? -17.770 4.775 17.242 1.00 80.38 86 THR A CA 1
ATOM 672 C C . THR A 1 86 ? -17.117 3.730 18.145 1.00 80.38 86 THR A C 1
ATOM 674 O O . THR A 1 86 ? -17.295 3.781 19.363 1.00 80.38 86 THR A O 1
ATOM 677 N N . GLY A 1 87 ? -16.307 2.828 17.579 1.00 77.75 87 GLY A N 1
ATOM 678 C CA . GLY A 1 87 ? -15.542 1.846 18.343 1.00 77.75 87 GLY A CA 1
ATOM 679 C C . GLY A 1 87 ? -16.364 0.649 18.822 1.00 77.75 87 GLY A C 1
ATOM 680 O O . GLY A 1 87 ? -15.878 -0.080 19.688 1.00 77.75 87 GLY A O 1
ATOM 681 N N . ASP A 1 88 ? -17.589 0.468 18.315 1.00 87.44 88 ASP A N 1
ATOM 682 C CA . ASP A 1 88 ? -18.410 -0.702 18.630 1.00 87.44 88 ASP A CA 1
ATOM 683 C C . ASP A 1 88 ? -17.799 -1.953 17.978 1.00 87.44 88 ASP A C 1
ATOM 685 O O . ASP A 1 88 ? -17.714 -2.005 16.748 1.00 87.44 88 ASP A O 1
ATOM 689 N N . PRO A 1 89 ? -17.331 -2.945 18.754 1.00 86.44 89 PRO A N 1
ATOM 690 C CA . PRO A 1 89 ? -16.486 -3.987 18.192 1.00 86.44 89 PRO A CA 1
ATOM 691 C C . PRO A 1 89 ? -17.194 -4.891 17.177 1.00 86.44 89 PRO A C 1
ATOM 693 O O . PRO A 1 89 ? -16.605 -5.190 16.144 1.00 86.44 89 PRO A O 1
ATOM 696 N N . ASP A 1 90 ? -18.449 -5.268 17.433 1.00 89.50 90 ASP A N 1
ATOM 697 C CA . ASP A 1 90 ? -19.212 -6.147 16.534 1.00 89.50 90 ASP A CA 1
ATOM 698 C C . ASP A 1 90 ? -19.530 -5.434 15.208 1.00 89.50 90 ASP A C 1
ATOM 700 O O . ASP A 1 90 ? -19.449 -6.020 14.128 1.00 89.50 90 ASP A O 1
ATOM 704 N N . ALA A 1 91 ? -19.839 -4.136 15.276 1.00 90.50 91 ALA A N 1
ATOM 705 C CA . ALA A 1 91 ? -20.086 -3.331 14.088 1.00 90.50 91 ALA A CA 1
ATOM 706 C C . ALA A 1 91 ? -18.802 -3.075 13.281 1.00 90.50 91 ALA A C 1
ATOM 708 O O . ALA A 1 91 ? -18.859 -3.014 12.050 1.00 90.50 91 ALA A O 1
ATOM 709 N N . ILE A 1 92 ? -17.647 -2.941 13.948 1.00 91.88 92 ILE A N 1
ATOM 710 C CA . ILE A 1 92 ? -16.339 -2.874 13.282 1.00 91.88 92 ILE A CA 1
ATOM 711 C C . ILE A 1 92 ? -16.076 -4.171 12.527 1.00 91.88 92 ILE A C 1
ATOM 713 O O . ILE A 1 92 ? -15.732 -4.099 11.352 1.00 91.88 92 ILE A O 1
ATOM 717 N N . ASP A 1 93 ? -16.276 -5.329 13.150 1.00 92.38 93 ASP A N 1
ATOM 718 C CA . ASP A 1 93 ? -16.043 -6.620 12.495 1.00 92.38 93 ASP A CA 1
ATOM 719 C C . ASP A 1 93 ? -16.885 -6.775 11.231 1.00 92.38 93 ASP A C 1
ATOM 721 O O . ASP A 1 93 ? -16.344 -7.025 10.153 1.00 92.38 93 ASP A O 1
ATOM 725 N N . GLU A 1 94 ? -18.185 -6.485 11.318 1.00 92.31 94 GLU A N 1
ATOM 726 C CA . GLU A 1 94 ? -19.069 -6.531 10.153 1.00 92.31 94 GLU A CA 1
ATOM 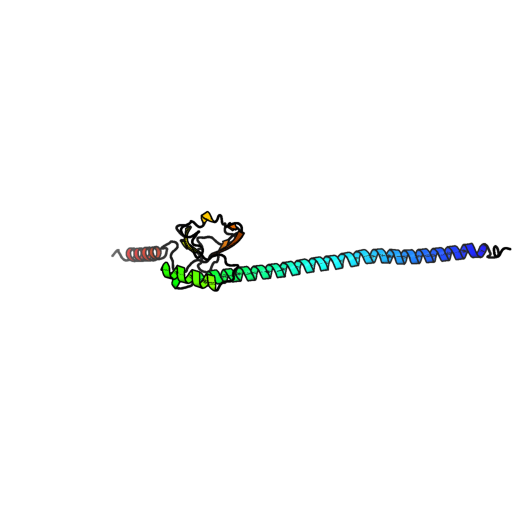727 C C . GLU A 1 94 ? -18.656 -5.515 9.068 1.00 92.31 94 GLU A C 1
ATOM 729 O O . GLU A 1 94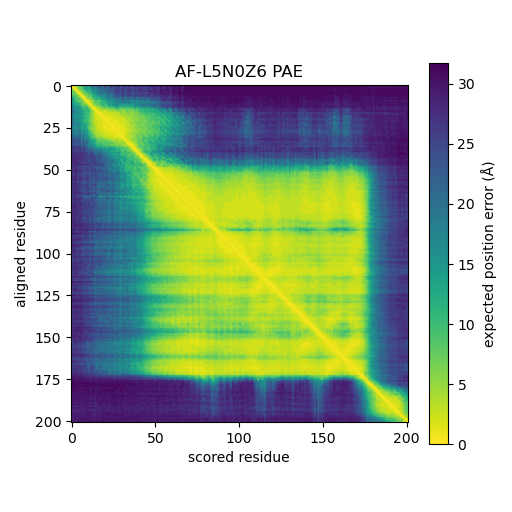 ? -18.780 -5.778 7.870 1.00 92.31 94 GLU A O 1
ATOM 734 N N . ALA A 1 95 ? -18.168 -4.332 9.459 1.00 92.25 95 ALA A N 1
ATOM 735 C CA . ALA A 1 95 ? -17.674 -3.329 8.519 1.00 92.25 95 ALA A CA 1
ATOM 736 C C . ALA A 1 95 ? -16.391 -3.777 7.807 1.00 92.25 95 ALA A C 1
ATOM 738 O O . ALA A 1 95 ? -16.306 -3.641 6.586 1.00 92.25 95 ALA A O 1
ATOM 739 N N . LEU A 1 96 ? -15.427 -4.331 8.546 1.00 93.62 96 LEU A N 1
ATOM 740 C CA . LEU A 1 96 ? -14.165 -4.806 7.989 1.00 93.62 96 LEU A CA 1
ATOM 741 C C . LEU A 1 96 ? -14.372 -6.016 7.072 1.00 93.62 96 LEU A C 1
ATOM 743 O O . LEU A 1 96 ? -13.777 -6.060 5.998 1.00 93.62 96 LEU A O 1
ATOM 747 N N . GLU A 1 97 ? -15.218 -6.976 7.456 1.00 93.88 97 GLU A N 1
ATOM 748 C CA . GLU A 1 97 ? -15.544 -8.139 6.619 1.00 93.88 97 GLU A CA 1
ATOM 749 C C . GLU A 1 97 ? -16.235 -7.719 5.320 1.00 93.88 97 GLU A C 1
ATOM 751 O O . GLU A 1 97 ? -15.820 -8.129 4.235 1.00 93.88 97 GLU A O 1
ATOM 756 N N . ARG A 1 98 ? -17.238 -6.836 5.416 1.00 93.50 98 ARG A N 1
ATOM 757 C CA . ARG A 1 98 ? -17.956 -6.326 4.243 1.00 93.50 98 ARG A CA 1
ATOM 758 C C . ARG A 1 98 ? -17.022 -5.610 3.277 1.00 93.50 98 ARG A C 1
ATOM 760 O O . ARG A 1 98 ? -17.135 -5.822 2.074 1.00 93.50 98 ARG A O 1
ATOM 767 N N . GLU A 1 99 ? -16.119 -4.776 3.785 1.00 93.88 99 GLU A N 1
ATOM 768 C CA . GLU A 1 99 ? -15.157 -4.088 2.926 1.00 93.88 99 GLU A CA 1
ATOM 769 C C . GLU A 1 99 ? -14.131 -5.058 2.332 1.00 93.88 99 GLU A C 1
ATOM 771 O O . GLU A 1 99 ? -13.788 -4.981 1.156 1.00 93.88 99 GLU A O 1
ATOM 776 N N . ARG A 1 100 ? -13.650 -6.028 3.108 1.00 94.25 100 ARG A N 1
ATOM 777 C CA . ARG A 1 100 ? -12.711 -7.030 2.596 1.00 94.25 100 ARG A CA 1
ATOM 778 C C . ARG A 1 100 ? -13.284 -7.793 1.396 1.00 94.25 100 ARG A C 1
ATOM 780 O O . ARG A 1 100 ? -12.518 -8.204 0.529 1.00 94.25 100 ARG A O 1
ATOM 787 N N . ASP A 1 101 ? -14.601 -7.968 1.331 1.00 94.25 101 ASP A N 1
ATOM 788 C CA . ASP A 1 101 ? -15.281 -8.624 0.211 1.00 94.25 101 ASP A CA 1
ATOM 789 C C . ASP A 1 101 ? -15.506 -7.716 -1.011 1.00 94.25 101 ASP A C 1
ATOM 791 O O . ASP A 1 101 ? -15.707 -8.226 -2.117 1.00 94.25 101 ASP A O 1
ATOM 795 N N . THR A 1 102 ? -15.469 -6.390 -0.848 1.00 93.31 102 THR A N 1
ATOM 796 C CA . THR A 1 102 ? -15.539 -5.426 -1.962 1.00 93.31 102 THR A CA 1
ATOM 797 C C . THR A 1 102 ? -14.162 -5.108 -2.537 1.00 93.31 102 THR A C 1
ATOM 799 O O . THR A 1 102 ? -14.060 -4.735 -3.711 1.00 93.31 102 THR A O 1
ATOM 802 N N . LEU A 1 103 ? -13.105 -5.261 -1.734 1.00 93.31 103 LEU A N 1
ATOM 803 C CA . LEU A 1 103 ? -11.737 -5.004 -2.154 1.00 93.31 103 LEU A CA 1
ATOM 804 C C . LEU A 1 103 ? -11.180 -6.106 -3.075 1.00 93.31 103 LEU A C 1
ATOM 806 O O . LEU A 1 103 ? -11.595 -7.266 -3.015 1.00 93.31 103 LEU A O 1
ATOM 810 N N . PRO A 1 104 ? -10.212 -5.756 -3.941 1.00 93.06 104 PRO A N 1
ATOM 811 C CA . PRO A 1 104 ? -9.509 -6.727 -4.772 1.00 93.06 104 PRO A CA 1
ATOM 812 C C . PRO A 1 104 ? -8.823 -7.826 -3.944 1.00 93.06 104 PRO A C 1
ATOM 814 O O . PRO A 1 104 ? -8.414 -7.597 -2.804 1.00 93.06 104 PRO A O 1
ATOM 817 N N . ALA A 1 105 ? -8.642 -9.011 -4.535 1.00 90.94 105 ALA A N 1
ATOM 818 C CA . ALA A 1 105 ? -8.083 -10.187 -3.855 1.00 90.94 105 ALA A CA 1
ATOM 819 C C . ALA A 1 105 ? -6.635 -9.995 -3.358 1.00 90.94 105 ALA A C 1
ATOM 821 O O . ALA A 1 105 ? -6.162 -10.754 -2.512 1.00 90.94 105 ALA A O 1
ATOM 822 N N . GLU A 1 106 ? -5.934 -8.989 -3.876 1.00 92.31 106 GLU A N 1
ATOM 823 C CA . GLU A 1 106 ? -4.609 -8.554 -3.443 1.00 92.31 106 GLU A CA 1
ATOM 824 C C . GLU A 1 106 ? -4.619 -7.983 -2.014 1.00 92.31 106 GLU A C 1
ATOM 826 O O . GLU A 1 106 ? -3.593 -8.016 -1.331 1.00 92.31 106 GLU A O 1
ATOM 831 N N . VAL A 1 107 ? -5.769 -7.499 -1.526 1.00 94.81 107 VAL A N 1
ATOM 832 C CA . VAL A 1 107 ? -5.938 -7.088 -0.128 1.00 94.81 107 VAL A CA 1
ATOM 833 C C . VAL A 1 107 ? -6.164 -8.327 0.728 1.00 94.81 107 VAL A C 1
ATOM 835 O O . VAL A 1 107 ? -7.260 -8.876 0.817 1.00 94.81 107 VAL A O 1
ATOM 838 N N . VAL A 1 108 ? -5.092 -8.783 1.372 1.00 93.44 108 VAL A N 1
ATOM 839 C CA . VAL A 1 108 ? -5.107 -10.050 2.117 1.00 93.44 108 VAL A CA 1
ATOM 840 C C . VAL A 1 108 ? -5.886 -9.945 3.429 1.00 93.44 108 VAL A C 1
ATOM 842 O O . VAL A 1 108 ? -6.529 -10.914 3.829 1.00 93.44 108 VAL A O 1
ATOM 845 N N . ALA A 1 109 ? -5.810 -8.800 4.111 1.00 94.12 109 ALA A N 1
ATOM 846 C CA . ALA A 1 109 ? -6.510 -8.558 5.365 1.00 94.12 109 ALA A CA 1
ATOM 847 C C . ALA A 1 109 ? -6.616 -7.057 5.669 1.00 94.12 109 ALA A C 1
ATOM 849 O O . ALA A 1 109 ? -5.756 -6.265 5.285 1.00 94.12 109 ALA A O 1
ATOM 850 N N . ILE A 1 110 ? -7.657 -6.704 6.414 1.00 95.50 110 ILE A N 1
ATOM 851 C CA . ILE A 1 110 ? -7.872 -5.404 7.052 1.00 95.50 110 ILE A CA 1
ATOM 852 C C . ILE A 1 110 ? -7.829 -5.597 8.571 1.00 95.50 110 ILE A C 1
ATOM 854 O O . ILE A 1 110 ? -8.413 -6.553 9.098 1.00 95.50 110 ILE A O 1
ATOM 858 N N . HIS A 1 111 ? -7.136 -4.690 9.260 1.00 94.62 111 HIS A N 1
ATOM 859 C CA . HIS A 1 111 ? -6.908 -4.731 10.702 1.00 94.62 111 HIS A CA 1
ATOM 860 C C . HIS A 1 111 ? -7.272 -3.389 11.344 1.00 94.62 111 HIS A C 1
ATOM 862 O O . HIS A 1 111 ? -6.926 -2.332 10.822 1.00 94.62 111 HIS A O 1
ATOM 868 N N . TYR A 1 112 ? -7.900 -3.437 12.515 1.00 93.62 112 TYR A N 1
ATOM 869 C CA . TYR A 1 112 ? -8.141 -2.284 13.375 1.00 93.62 112 TYR A CA 1
ATOM 870 C C . TYR A 1 112 ? -7.211 -2.351 14.585 1.00 93.62 112 TYR A C 1
ATOM 872 O O . TYR A 1 112 ? -7.215 -3.327 15.340 1.00 93.62 112 TYR A O 1
ATOM 880 N N . VAL A 1 113 ? -6.396 -1.314 14.769 1.00 92.69 113 VAL A N 1
ATOM 881 C CA . VAL A 1 113 ? -5.288 -1.305 15.731 1.00 92.69 113 VAL A CA 1
ATOM 882 C C . VAL A 1 113 ? -5.523 -0.265 16.820 1.00 92.69 113 VAL A C 1
ATOM 884 O O . VAL A 1 113 ? -5.949 0.855 16.550 1.00 92.69 113 VAL A O 1
ATOM 887 N N . ASN A 1 114 ? -5.177 -0.607 18.061 1.00 90.12 114 ASN A N 1
ATOM 888 C CA . ASN A 1 114 ? -5.065 0.363 19.142 1.00 90.12 114 ASN A CA 1
ATOM 889 C C . ASN A 1 114 ? -3.668 1.012 19.119 1.00 90.12 114 ASN A C 1
ATOM 891 O O . ASN A 1 114 ? -2.685 0.322 19.402 1.00 90.12 114 ASN A O 1
ATOM 895 N N . PRO A 1 115 ? -3.540 2.322 18.845 1.00 84.38 115 PRO A N 1
ATOM 896 C CA . PRO A 1 115 ? -2.232 2.970 18.730 1.00 84.38 115 PRO A CA 1
ATOM 897 C C . PRO A 1 115 ? -1.466 3.036 20.062 1.00 84.38 115 PRO A C 1
ATOM 899 O O . PRO A 1 115 ? -0.237 3.085 20.060 1.00 84.38 115 PRO A O 1
ATOM 902 N N . SER A 1 116 ? -2.163 3.015 21.205 1.00 85.50 116 SER A N 1
ATOM 903 C CA . SER A 1 116 ? -1.541 3.084 22.533 1.00 85.50 116 SER A CA 1
ATOM 904 C C . SER A 1 116 ? -0.965 1.743 22.980 1.00 85.50 116 SER A C 1
ATOM 906 O O . SER A 1 116 ? 0.171 1.699 23.446 1.00 85.50 116 SER A O 1
ATOM 908 N N . SER A 1 117 ? -1.727 0.651 22.843 1.00 88.00 117 SER A N 1
ATOM 909 C CA . SER A 1 117 ? -1.248 -0.690 23.219 1.00 88.00 117 SER A CA 1
ATOM 910 C C . SER A 1 117 ? -0.484 -1.395 22.096 1.00 88.00 117 SER A C 1
ATOM 912 O O . SER A 1 117 ? 0.290 -2.310 22.359 1.00 88.00 117 SER A O 1
ATOM 914 N N . ARG A 1 118 ? -0.628 -0.911 20.855 1.00 89.88 118 ARG A N 1
ATOM 915 C CA . ARG A 1 118 ? -0.101 -1.515 19.622 1.00 89.88 118 ARG A CA 1
ATOM 916 C C . ARG A 1 118 ? -0.666 -2.903 19.342 1.00 89.88 118 ARG A C 1
ATOM 918 O O . ARG A 1 118 ? 0.010 -3.721 18.718 1.00 89.88 118 ARG A O 1
ATOM 925 N N . ASP A 1 119 ? -1.888 -3.158 19.791 1.00 92.31 119 ASP A N 1
ATOM 926 C CA . ASP A 1 119 ? -2.582 -4.421 19.560 1.00 92.31 119 ASP A CA 1
ATOM 927 C C . ASP A 1 119 ? -3.543 -4.316 18.388 1.00 92.31 119 ASP A C 1
ATOM 929 O O . ASP A 1 119 ? -4.215 -3.298 18.202 1.00 92.31 119 ASP A O 1
ATOM 933 N N . ILE A 1 120 ? -3.631 -5.397 17.622 1.00 93.44 120 ILE A N 1
ATOM 934 C CA . ILE A 1 120 ? -4.663 -5.598 16.617 1.00 93.44 120 ILE A CA 1
ATOM 935 C C . ILE A 1 120 ? -5.929 -5.998 17.372 1.00 93.44 120 ILE A C 1
ATOM 937 O O . ILE A 1 120 ? -6.051 -7.117 17.869 1.00 93.44 120 ILE A O 1
ATOM 941 N N . VAL A 1 121 ? -6.846 -5.045 17.516 1.00 92.56 121 VAL A N 1
ATOM 942 C CA . VAL A 1 121 ? -8.069 -5.208 18.305 1.00 92.56 121 VAL A CA 1
ATOM 943 C C . VAL A 1 121 ? -9.116 -5.981 17.523 1.00 92.56 121 VAL A C 1
ATOM 945 O O . VAL A 1 121 ? -9.787 -6.800 18.139 1.00 92.56 121 VAL A O 1
ATOM 948 N N . ARG A 1 122 ? -9.233 -5.719 16.212 1.00 93.44 122 ARG A N 1
ATOM 949 C CA . ARG A 1 122 ? -10.101 -6.433 15.261 1.00 93.44 122 ARG A CA 1
ATOM 950 C C . ARG A 1 122 ? -9.386 -6.710 13.956 1.00 93.44 122 ARG A C 1
ATOM 952 O O . ARG A 1 122 ? -8.477 -5.971 13.571 1.00 93.44 122 ARG A O 1
ATOM 959 N N . SER A 1 123 ? -9.763 -7.795 13.294 1.00 94.25 123 SER A N 1
ATOM 960 C CA . SER A 1 123 ? -9.072 -8.268 12.104 1.00 94.25 123 SER A CA 1
ATOM 961 C C . SER A 1 123 ? -9.944 -9.207 11.288 1.00 94.25 123 SER A C 1
ATOM 963 O O . SER A 1 123 ? -10.520 -10.145 11.820 1.00 94.25 123 SER A O 1
ATOM 965 N N . THR A 1 124 ? -9.919 -9.026 9.972 1.00 94.31 124 THR A N 1
ATOM 966 C CA . THR A 1 124 ? -10.480 -10.001 9.011 1.00 94.31 124 THR A CA 1
ATOM 967 C C . THR A 1 124 ? -9.648 -11.285 8.907 1.00 94.31 124 THR A C 1
ATOM 969 O O . THR A 1 124 ? -10.118 -12.300 8.402 1.00 94.31 124 THR A O 1
ATOM 972 N N . ASP A 1 125 ? -8.413 -11.269 9.416 1.00 91.81 125 ASP A N 1
ATOM 973 C CA . ASP A 1 125 ? -7.630 -12.470 9.705 1.00 91.81 125 ASP A CA 1
ATOM 974 C C . ASP A 1 125 ? -7.730 -12.780 11.206 1.00 91.81 125 ASP A C 1
ATOM 976 O O . ASP A 1 125 ? -7.022 -12.186 12.027 1.00 91.81 125 ASP A O 1
ATOM 980 N N . GLY A 1 126 ? -8.605 -13.715 11.577 1.00 86.75 126 GLY A N 1
ATOM 981 C CA . GLY A 1 126 ? -8.817 -14.092 12.978 1.00 86.75 126 GLY A CA 1
ATOM 982 C C . GLY A 1 126 ? -7.585 -14.707 13.658 1.00 86.75 126 GLY A C 1
ATOM 983 O O . GLY A 1 126 ? -7.511 -14.750 14.883 1.00 86.75 126 GLY A O 1
ATOM 984 N N . VAL A 1 127 ? -6.572 -15.160 12.905 1.00 87.81 127 VAL A N 1
ATOM 985 C CA . VAL A 1 127 ? -5.337 -15.714 13.491 1.00 87.81 127 VAL A CA 1
ATOM 986 C C . VAL A 1 127 ? -4.471 -14.615 14.102 1.00 87.81 127 VAL A C 1
ATOM 988 O O . VAL A 1 127 ? -3.661 -14.897 14.995 1.00 87.81 127 VAL A O 1
ATOM 991 N N . ILE A 1 128 ? -4.587 -13.379 13.611 1.00 87.38 128 ILE A N 1
ATOM 992 C CA . ILE A 1 128 ? -3.778 -12.252 14.078 1.00 87.38 128 ILE A CA 1
ATOM 993 C C . ILE A 1 128 ? -4.508 -11.319 15.042 1.00 87.38 128 ILE A C 1
ATOM 995 O O . ILE A 1 128 ? -3.872 -10.499 15.703 1.00 87.38 128 ILE A O 1
ATOM 999 N N . GLU A 1 129 ? -5.820 -11.473 15.174 1.00 87.81 129 GLU A N 1
ATOM 1000 C CA . GLU A 1 129 ? -6.587 -10.743 16.171 1.00 87.81 129 GLU A CA 1
ATOM 1001 C C . GLU A 1 129 ? -5.998 -10.958 17.575 1.00 87.81 129 GLU A C 1
ATOM 1003 O O . GLU A 1 129 ? -5.497 -12.038 17.900 1.00 87.81 129 GLU A O 1
ATOM 1008 N N . THR A 1 130 ? -6.016 -9.915 18.406 1.00 86.31 130 THR A N 1
ATOM 1009 C CA . THR A 1 130 ? -5.425 -9.851 19.757 1.00 86.31 130 THR A CA 1
ATOM 1010 C C . THR A 1 130 ? -3.896 -9.925 19.830 1.00 86.31 130 THR A C 1
ATOM 1012 O O . THR A 1 130 ? -3.332 -9.824 20.921 1.00 86.31 130 THR A O 1
ATOM 1015 N N . LYS A 1 131 ? -3.191 -10.061 18.698 1.00 91.06 131 LYS A N 1
ATOM 1016 C CA . LYS A 1 131 ? -1.725 -9.976 18.663 1.00 91.06 131 LYS A CA 1
ATOM 1017 C C . LYS A 1 131 ? -1.269 -8.527 18.540 1.00 91.06 131 LYS A C 1
ATOM 1019 O O . LYS A 1 131 ? -1.962 -7.674 17.990 1.00 91.06 131 LYS A O 1
ATOM 1024 N N . SER A 1 132 ? -0.054 -8.261 19.007 1.00 90.75 132 SER A N 1
ATOM 1025 C CA . SER A 1 132 ? 0.590 -6.970 18.780 1.00 90.75 132 SER A CA 1
ATOM 1026 C C . SER A 1 132 ? 0.993 -6.811 17.314 1.00 90.75 132 SER A C 1
ATOM 1028 O O . SER A 1 132 ? 1.463 -7.764 16.693 1.00 90.75 132 SER A O 1
ATOM 1030 N N . VAL A 1 133 ? 0.906 -5.588 16.788 1.00 89.44 133 VAL A N 1
ATOM 1031 C CA . VAL A 1 133 ? 1.438 -5.212 15.466 1.00 89.44 133 VAL A CA 1
ATOM 1032 C C . VAL A 1 133 ? 2.925 -5.555 15.351 1.00 89.44 133 VAL A C 1
ATOM 1034 O O . VAL A 1 133 ? 3.382 -5.955 14.287 1.00 89.44 133 VAL A O 1
ATOM 1037 N N . SER A 1 134 ? 3.677 -5.505 16.453 1.00 87.81 134 SER A N 1
ATOM 1038 C CA . SER A 1 134 ? 5.090 -5.902 16.477 1.00 87.81 134 SER A CA 1
ATOM 1039 C C . SER A 1 134 ? 5.316 -7.375 16.105 1.00 87.81 134 SER A C 1
ATOM 1041 O O . SER A 1 134 ? 6.412 -7.736 15.693 1.00 87.81 134 SER A O 1
ATOM 1043 N N . ALA A 1 135 ? 4.300 -8.239 16.220 1.00 86.88 135 ALA A N 1
ATOM 1044 C CA . ALA A 1 135 ? 4.393 -9.641 15.804 1.00 86.88 135 ALA A CA 1
ATOM 1045 C C . ALA A 1 135 ? 4.459 -9.816 14.276 1.00 86.88 135 ALA A C 1
ATOM 1047 O O . ALA A 1 135 ? 4.777 -10.908 13.807 1.00 86.88 135 ALA A O 1
ATOM 1048 N N . LEU A 1 136 ? 4.144 -8.765 13.511 1.00 87.38 136 LEU A N 1
ATOM 1049 C CA . LEU A 1 136 ? 4.277 -8.739 12.055 1.00 87.38 136 LEU A CA 1
ATOM 1050 C C . LEU A 1 136 ? 5.704 -8.446 11.583 1.00 87.38 136 LEU A C 1
ATOM 1052 O O . LEU A 1 136 ? 5.959 -8.588 10.391 1.00 87.38 136 LEU A O 1
ATOM 1056 N N . ASP A 1 137 ? 6.602 -8.043 12.492 1.00 88.19 137 ASP A N 1
ATOM 1057 C CA . ASP A 1 137 ? 7.980 -7.634 12.178 1.00 88.19 137 ASP A CA 1
ATOM 1058 C C . ASP A 1 137 ? 8.041 -6.579 11.055 1.00 88.19 137 ASP A C 1
ATOM 1060 O O . ASP A 1 137 ? 8.875 -6.634 10.154 1.00 88.19 137 ASP A O 1
ATOM 1064 N N . LEU A 1 138 ? 7.087 -5.637 11.073 1.00 90.69 138 LEU A N 1
ATOM 1065 C CA . LEU A 1 138 ? 6.986 -4.571 10.079 1.00 90.69 138 LEU A CA 1
ATOM 1066 C C . LEU A 1 138 ? 7.650 -3.281 10.567 1.00 90.69 138 LEU A C 1
ATOM 1068 O O . LEU A 1 138 ? 7.571 -2.920 11.744 1.00 90.69 138 LEU A O 1
ATOM 1072 N N . SER A 1 139 ? 8.230 -2.558 9.614 1.00 92.31 139 SER A N 1
ATOM 1073 C CA . SER A 1 139 ? 8.765 -1.202 9.766 1.00 92.31 139 SER A CA 1
ATOM 1074 C C . SER A 1 139 ? 7.995 -0.242 8.862 1.00 92.31 139 SER A C 1
ATOM 1076 O O . SER A 1 139 ? 7.328 -0.679 7.926 1.00 92.31 139 SER A O 1
ATOM 1078 N N . TRP A 1 140 ? 8.074 1.062 9.126 1.00 92.12 140 TRP A N 1
ATOM 1079 C CA . TRP A 1 140 ? 7.394 2.091 8.332 1.00 92.12 140 TRP A CA 1
ATOM 1080 C C . TRP A 1 140 ? 8.392 2.821 7.434 1.00 92.12 140 TRP A C 1
ATOM 1082 O O . TRP A 1 140 ? 9.364 3.382 7.933 1.00 92.12 140 TRP A O 1
ATOM 1092 N N . THR A 1 141 ? 8.141 2.841 6.122 1.00 92.19 141 THR A N 1
ATOM 1093 C CA . THR A 1 141 ? 8.884 3.681 5.168 1.00 92.19 141 THR A CA 1
ATOM 1094 C C . THR A 1 141 ? 8.459 5.142 5.285 1.00 92.19 141 THR A C 1
ATOM 1096 O O . THR A 1 141 ? 9.270 6.054 5.136 1.00 92.19 141 THR A O 1
ATOM 1099 N N . THR A 1 142 ? 7.174 5.388 5.537 1.00 89.12 142 THR A N 1
ATOM 1100 C CA . THR A 1 142 ? 6.604 6.730 5.716 1.00 89.12 142 THR A CA 1
ATOM 1101 C C . THR A 1 142 ? 5.577 6.693 6.838 1.00 89.12 142 THR A C 1
ATOM 1103 O O . THR A 1 142 ? 4.864 5.700 6.982 1.00 89.12 142 THR A O 1
ATOM 1106 N N . GLY A 1 143 ? 5.515 7.761 7.635 1.00 88.00 143 GLY A N 1
ATOM 1107 C CA . GLY A 1 143 ? 4.639 7.856 8.798 1.00 88.00 143 GLY A CA 1
ATOM 1108 C C . GLY A 1 143 ? 5.054 6.930 9.945 1.00 88.00 143 GLY A C 1
ATOM 1109 O O . GLY A 1 143 ? 6.202 6.494 10.059 1.00 88.00 143 GLY A O 1
ATOM 1110 N N . SER A 1 144 ? 4.117 6.653 10.848 1.00 88.25 144 SER A N 1
ATOM 1111 C CA . SER A 1 144 ? 4.317 5.715 11.956 1.00 88.25 144 SER A CA 1
ATOM 1112 C C . SER A 1 144 ? 2.980 5.201 12.486 1.00 88.25 144 SER A C 1
ATOM 1114 O O . SER A 1 144 ? 1.928 5.723 12.141 1.00 88.25 144 SER A O 1
ATOM 1116 N N . LEU A 1 145 ? 3.001 4.223 13.395 1.00 84.44 145 LEU A N 1
ATOM 1117 C CA . LEU A 1 145 ? 1.774 3.750 14.048 1.00 84.44 145 LEU A CA 1
ATOM 1118 C C . LEU A 1 145 ? 1.023 4.858 14.817 1.00 84.44 145 LEU A C 1
ATOM 1120 O O . LEU A 1 145 ? -0.185 4.776 15.013 1.00 84.44 145 LEU A O 1
ATOM 1124 N N . THR A 1 146 ? 1.744 5.880 15.280 1.00 82.88 146 THR A N 1
ATOM 1125 C CA . THR A 1 146 ? 1.213 6.997 16.068 1.00 82.88 146 THR A CA 1
ATOM 1126 C C . THR A 1 146 ? 1.414 8.301 15.302 1.00 82.88 146 THR A C 1
ATOM 1128 O O . THR A 1 146 ? 2.251 9.125 15.676 1.00 82.88 146 THR A O 1
ATOM 1131 N N . MET A 1 147 ? 0.691 8.456 14.193 1.00 82.06 147 MET A N 1
ATOM 1132 C CA . MET A 1 147 ? 0.664 9.703 13.425 1.00 82.06 147 MET A CA 1
ATOM 1133 C C . MET A 1 147 ? -0.134 10.784 14.154 1.00 82.06 147 MET A C 1
ATOM 1135 O O . MET A 1 147 ? -1.110 10.499 14.848 1.00 82.06 147 MET A O 1
ATOM 1139 N N . ALA A 1 148 ? 0.322 12.028 14.007 1.00 75.31 148 ALA A N 1
ATOM 1140 C CA . ALA A 1 148 ? -0.322 13.196 14.601 1.00 75.31 148 ALA A CA 1
ATOM 1141 C C . ALA A 1 148 ? -1.354 13.832 13.662 1.00 75.31 148 ALA A C 1
ATOM 1143 O O . ALA A 1 148 ? -2.307 14.449 14.138 1.00 75.31 148 ALA A O 1
ATOM 1144 N N . ASP A 1 149 ? -1.146 13.705 12.352 1.00 84.25 149 ASP A N 1
ATOM 1145 C CA . ASP A 1 149 ? -2.051 14.217 11.334 1.00 84.25 149 ASP A CA 1
ATOM 1146 C C . ASP A 1 149 ? -3.089 13.132 10.983 1.00 84.25 149 ASP A C 1
ATOM 1148 O O . ASP A 1 149 ? -2.692 12.042 10.563 1.00 84.25 149 ASP A O 1
ATOM 1152 N N . PRO A 1 150 ? -4.399 13.378 11.186 1.00 78.56 150 PRO A N 1
ATOM 1153 C CA . PRO A 1 150 ? -5.446 12.422 10.822 1.00 78.56 150 PRO A CA 1
ATOM 1154 C C . PRO A 1 150 ? -5.525 12.154 9.313 1.00 78.56 150 PRO A C 1
ATOM 1156 O O . PRO A 1 150 ? -6.012 11.100 8.912 1.00 78.56 150 PRO A O 1
ATOM 1159 N N . ASP A 1 151 ? -5.013 13.071 8.492 1.00 84.56 151 ASP A N 1
ATOM 1160 C CA . ASP A 1 151 ? -5.041 12.963 7.036 1.00 84.56 151 ASP A CA 1
ATOM 1161 C C . ASP A 1 151 ? -3.859 12.164 6.469 1.00 84.56 151 ASP A C 1
ATOM 1163 O O . ASP A 1 151 ? -3.855 11.831 5.277 1.00 84.56 151 ASP A O 1
ATOM 1167 N N . GLU A 1 152 ? -2.855 11.871 7.300 1.00 89.62 152 GLU A N 1
ATOM 1168 C CA . GLU A 1 152 ? -1.643 11.153 6.912 1.00 89.62 152 GLU A CA 1
ATOM 1169 C C . GLU A 1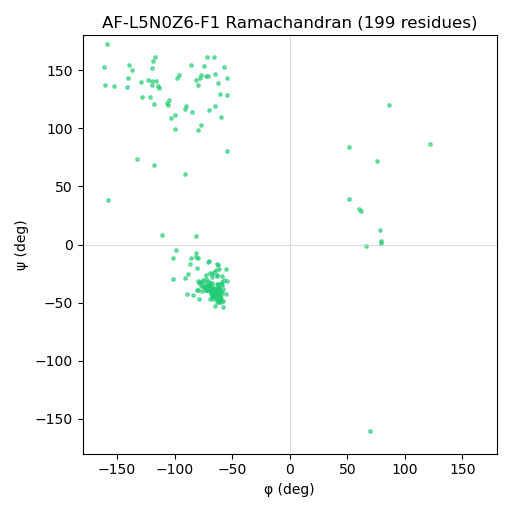 152 ? -1.899 9.644 6.808 1.00 89.62 152 GLU A C 1
ATOM 1171 O O . GLU A 1 152 ? -2.634 9.044 7.596 1.00 89.62 152 GLU A O 1
ATOM 1176 N N . VAL A 1 153 ? -1.256 9.010 5.824 1.00 94.94 153 VAL A N 1
ATOM 1177 C CA . VAL A 1 153 ? -1.251 7.555 5.664 1.00 94.94 153 VAL A CA 1
ATOM 1178 C C . VAL A 1 153 ? 0.181 7.055 5.783 1.00 94.94 153 VAL A C 1
ATOM 1180 O O . VAL A 1 153 ? 1.047 7.435 4.994 1.00 94.94 153 VAL A O 1
ATOM 1183 N N . ALA A 1 154 ? 0.428 6.174 6.749 1.00 94.69 154 ALA A N 1
ATOM 1184 C CA . ALA A 1 154 ? 1.707 5.495 6.881 1.00 94.69 154 ALA A CA 1
ATOM 1185 C C . ALA A 1 154 ? 1.772 4.304 5.926 1.00 94.69 154 ALA A C 1
ATOM 1187 O O . ALA A 1 154 ? 0.796 3.569 5.752 1.00 94.69 154 ALA A O 1
ATOM 1188 N N . VAL A 1 155 ? 2.949 4.096 5.344 1.00 95.56 155 VAL A N 1
ATOM 1189 C CA . VAL A 1 155 ? 3.234 2.996 4.418 1.00 95.56 155 VAL A CA 1
ATOM 1190 C C . VAL A 1 155 ? 4.369 2.171 4.996 1.00 95.56 155 VAL A C 1
ATOM 1192 O O . VAL A 1 155 ? 5.411 2.717 5.378 1.00 95.56 155 VAL A O 1
ATOM 1195 N N . SER A 1 156 ? 4.156 0.864 5.116 1.00 95.75 156 SER A N 1
ATOM 1196 C CA . SER A 1 156 ? 5.175 -0.033 5.646 1.00 95.75 156 SER A CA 1
ATOM 1197 C C . SER A 1 156 ? 6.316 -0.234 4.652 1.00 95.75 156 SER A C 1
ATOM 1199 O O . SER A 1 156 ? 6.164 -0.039 3.451 1.00 95.75 156 SER A O 1
ATOM 1201 N N . GLU A 1 157 ? 7.454 -0.704 5.142 1.00 94.81 157 GLU A N 1
ATOM 1202 C CA . GLU A 1 157 ? 8.378 -1.451 4.295 1.00 94.81 157 GLU A CA 1
ATOM 1203 C C . GLU A 1 157 ? 7.725 -2.775 3.872 1.00 94.81 157 GLU A C 1
ATOM 1205 O O . GLU A 1 157 ? 6.762 -3.244 4.495 1.00 94.81 157 GLU A O 1
ATOM 1210 N N . VAL A 1 158 ? 8.250 -3.403 2.819 1.00 94.81 158 VAL A N 1
ATOM 1211 C CA . VAL A 1 158 ? 7.831 -4.759 2.455 1.00 94.81 158 VAL A CA 1
ATOM 1212 C C . VAL A 1 158 ? 8.240 -5.710 3.580 1.00 94.81 158 VAL A C 1
ATOM 1214 O O . VAL A 1 158 ? 9.424 -5.857 3.876 1.00 94.81 158 VAL A O 1
ATOM 1217 N N . TYR A 1 159 ? 7.263 -6.370 4.196 1.00 94.25 159 TYR A N 1
ATOM 1218 C CA . TYR A 1 159 ? 7.472 -7.314 5.294 1.00 94.25 159 TYR A CA 1
ATOM 1219 C C . TYR A 1 159 ? 6.978 -8.708 4.904 1.00 94.25 159 TYR A C 1
ATOM 1221 O O . TYR A 1 159 ? 6.161 -8.870 3.995 1.00 94.25 159 TYR A O 1
ATOM 1229 N N . ARG A 1 160 ? 7.481 -9.748 5.576 1.00 93.69 160 ARG A N 1
ATOM 1230 C CA . ARG A 1 160 ? 7.099 -11.136 5.287 1.00 93.69 160 ARG A CA 1
ATOM 1231 C C . ARG A 1 160 ? 6.183 -11.679 6.370 1.00 93.69 160 ARG A C 1
ATOM 1233 O O . ARG A 1 160 ? 6.591 -11.826 7.515 1.00 93.69 160 ARG A O 1
ATOM 1240 N N . TYR A 1 161 ? 4.979 -12.084 5.981 1.00 90.44 161 TYR A N 1
ATOM 1241 C CA . TYR A 1 161 ? 4.020 -12.712 6.885 1.00 90.44 161 TYR A CA 1
ATOM 1242 C C . TYR A 1 161 ? 3.258 -13.842 6.191 1.00 90.44 161 TYR A C 1
ATOM 1244 O O . TYR A 1 161 ? 2.831 -13.720 5.040 1.00 90.44 161 TYR A O 1
ATOM 1252 N N . GLY A 1 162 ? 3.113 -14.978 6.880 1.00 87.00 162 GLY A N 1
ATOM 1253 C CA . GLY A 1 162 ? 2.463 -16.167 6.317 1.00 87.00 162 GLY A CA 1
ATOM 1254 C C . GLY A 1 162 ? 3.161 -16.711 5.062 1.00 87.00 162 GLY A C 1
ATOM 1255 O O . GLY A 1 162 ? 2.502 -17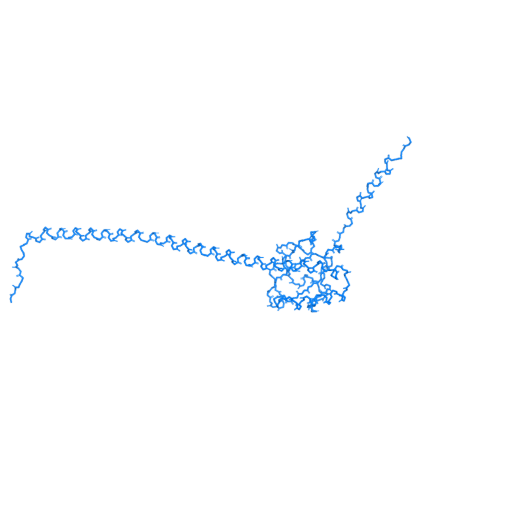.233 4.171 1.00 87.00 162 GLY A O 1
ATOM 1256 N N . GLY A 1 163 ? 4.484 -16.536 4.953 1.00 89.81 163 GLY A N 1
ATOM 1257 C CA . GLY A 1 163 ? 5.284 -16.999 3.812 1.00 89.81 163 GLY A CA 1
ATOM 1258 C C . GLY A 1 163 ? 5.223 -16.122 2.555 1.00 89.81 163 GLY A C 1
ATOM 1259 O O . GLY A 1 163 ? 5.882 -16.460 1.578 1.00 89.81 163 GLY A O 1
ATOM 1260 N N . SER A 1 164 ? 4.487 -15.006 2.575 1.00 91.62 164 SER A N 1
ATOM 1261 C CA . SER A 1 164 ? 4.378 -14.062 1.450 1.00 91.62 164 SER A CA 1
ATOM 1262 C C . SER A 1 164 ? 4.876 -12.671 1.835 1.00 91.62 164 SER A C 1
ATOM 1264 O O . SER A 1 164 ? 4.824 -12.292 3.007 1.00 91.62 164 SER A O 1
ATOM 1266 N N . GLU A 1 165 ? 5.361 -11.922 0.849 1.00 94.88 165 GLU A N 1
ATOM 1267 C CA . GLU A 1 165 ? 5.729 -10.511 0.993 1.00 94.88 165 GLU A CA 1
ATOM 1268 C C . GLU A 1 165 ? 4.477 -9.637 0.931 1.00 94.88 165 GLU A C 1
ATOM 1270 O O . GLU A 1 165 ? 3.566 -9.901 0.145 1.00 94.88 165 GLU A O 1
ATOM 1275 N N . ARG A 1 166 ? 4.403 -8.642 1.813 1.00 94.69 166 ARG A N 1
ATOM 1276 C CA . ARG A 1 166 ? 3.230 -7.791 2.006 1.00 94.69 166 ARG A CA 1
ATOM 1277 C C . ARG A 1 166 ? 3.654 -6.345 2.219 1.00 94.69 166 ARG A C 1
ATOM 1279 O O . ARG A 1 166 ? 4.750 -6.074 2.704 1.00 94.69 166 ARG A O 1
ATOM 1286 N N . LEU A 1 167 ? 2.744 -5.440 1.887 1.00 95.25 167 LEU A N 1
ATOM 1287 C CA . LEU A 1 167 ? 2.820 -4.014 2.169 1.00 95.25 167 LEU A CA 1
ATOM 1288 C C . LEU A 1 167 ? 1.575 -3.633 2.974 1.00 95.25 167 LEU A C 1
ATOM 1290 O O . LEU A 1 167 ? 0.493 -4.153 2.701 1.00 95.25 167 LEU A O 1
ATOM 1294 N N . ALA A 1 168 ? 1.720 -2.752 3.957 1.00 95.69 168 ALA A N 1
ATOM 1295 C CA . ALA A 1 168 ? 0.619 -2.267 4.774 1.00 95.69 168 ALA A CA 1
ATOM 1296 C C . ALA A 1 168 ? 0.464 -0.752 4.638 1.00 95.69 168 ALA A C 1
ATOM 1298 O O . ALA A 1 168 ? 1.445 -0.007 4.622 1.00 95.69 168 ALA A O 1
ATOM 1299 N N . PHE A 1 169 ? -0.793 -0.322 4.595 1.00 96.56 169 PHE A N 1
ATOM 1300 C CA . PHE A 1 169 ? -1.203 1.074 4.656 1.00 96.56 169 PHE A CA 1
ATOM 1301 C C . PHE A 1 169 ? -1.969 1.279 5.958 1.00 96.56 169 PHE A C 1
ATOM 1303 O O . PHE A 1 169 ? -2.820 0.463 6.315 1.00 96.56 169 PHE A O 1
ATOM 1310 N N . LEU A 1 170 ? -1.662 2.352 6.675 1.00 95.38 170 LEU A N 1
ATOM 1311 C CA . LEU A 1 170 ? -2.289 2.679 7.949 1.00 95.38 170 LEU A CA 1
ATOM 1312 C C . LEU A 1 170 ? -2.786 4.115 7.897 1.00 95.38 170 LEU A C 1
ATOM 1314 O O . LEU A 1 170 ? -2.003 5.016 7.629 1.00 95.38 170 LEU A O 1
ATOM 1318 N N . SER A 1 171 ? -4.061 4.326 8.206 1.00 94.56 171 SER A N 1
ATOM 1319 C CA . SER A 1 171 ? -4.633 5.658 8.396 1.00 94.56 171 SER A CA 1
ATOM 1320 C C . SER A 1 171 ? -5.191 5.784 9.820 1.00 94.56 171 SER A C 1
ATOM 1322 O O . SER A 1 171 ? -5.802 4.827 10.313 1.00 94.56 171 SER A O 1
ATOM 1324 N N . PRO A 1 172 ? -4.974 6.917 10.514 1.00 92.31 172 PRO A N 1
ATOM 1325 C CA . PRO A 1 172 ? -5.573 7.172 11.817 1.00 92.31 172 PRO A CA 1
ATOM 1326 C C . PRO A 1 172 ? -7.094 7.270 11.719 1.00 92.31 172 PRO A C 1
ATOM 1328 O O . PRO A 1 172 ? -7.640 7.784 10.751 1.00 92.31 172 PRO A O 1
ATOM 1331 N N . VAL A 1 173 ? -7.786 6.819 12.762 1.00 89.56 173 VAL A N 1
ATOM 1332 C CA . VAL A 1 173 ? -9.245 6.937 12.861 1.00 89.56 173 VAL A CA 1
ATOM 1333 C C . VAL A 1 173 ? -9.589 8.248 13.562 1.00 89.56 173 VAL A C 1
ATOM 1335 O O . VAL A 1 173 ? -9.241 8.449 14.730 1.00 89.56 173 VAL A O 1
ATOM 1338 N N . GLU A 1 174 ? -10.272 9.149 12.856 1.00 77.56 174 GLU A N 1
ATOM 1339 C CA . GLU A 1 174 ? -10.594 10.484 13.361 1.00 77.56 174 GLU A CA 1
ATOM 1340 C C . GLU A 1 174 ? -11.497 10.472 14.601 1.00 77.56 174 GLU A C 1
ATOM 1342 O O . GLU A 1 174 ? -12.502 9.763 14.694 1.00 77.56 174 GLU A O 1
ATOM 1347 N N . GLY A 1 175 ? -11.193 11.354 15.555 1.00 65.31 175 GLY A N 1
ATOM 1348 C CA . GLY A 1 175 ? -12.014 11.550 16.754 1.00 65.31 175 GLY A CA 1
ATOM 1349 C C . GLY A 1 175 ? -11.809 10.500 17.847 1.00 65.31 175 GLY A C 1
ATOM 1350 O O . GLY A 1 175 ? -12.452 10.595 18.891 1.00 65.31 175 GLY A O 1
ATOM 1351 N N . ARG A 1 176 ? -10.887 9.547 17.657 1.00 58.06 176 ARG A N 1
ATOM 1352 C CA . ARG A 1 176 ? -10.445 8.631 18.709 1.00 58.06 176 ARG A CA 1
ATOM 1353 C C . ARG A 1 176 ? -9.079 9.078 19.227 1.00 58.06 176 ARG A C 1
ATOM 1355 O O . ARG A 1 176 ? -8.071 8.999 18.536 1.00 58.06 176 ARG A O 1
ATOM 1362 N N . GLU A 1 177 ? -9.065 9.607 20.448 1.00 48.28 177 GLU A N 1
ATOM 1363 C CA . GLU A 1 177 ? -7.874 10.170 21.086 1.00 48.28 177 GLU A CA 1
ATOM 1364 C C . GLU A 1 177 ? -6.749 9.133 21.237 1.00 48.28 177 GLU A C 1
ATOM 1366 O O . GLU A 1 177 ? -6.798 8.246 22.087 1.00 48.28 177 GLU A O 1
ATOM 1371 N N . GLY A 1 178 ? -5.680 9.307 20.465 1.00 45.25 178 GLY A N 1
ATOM 1372 C CA . GLY A 1 178 ? -4.344 8.814 20.784 1.00 45.25 178 GLY A CA 1
ATOM 1373 C C . GLY A 1 178 ? -3.542 9.867 21.553 1.00 45.25 178 GLY A C 1
ATOM 1374 O O . GLY A 1 178 ? -2.512 10.310 21.069 1.00 45.25 178 GLY A O 1
ATOM 1375 N N . GLY A 1 179 ? -4.014 10.279 22.736 1.00 38.41 179 GLY A N 1
ATOM 1376 C CA . GLY A 1 179 ? -3.240 11.058 23.713 1.00 38.41 179 GLY A CA 1
ATOM 1377 C C . GLY A 1 179 ? -3.236 12.588 23.558 1.00 38.41 179 GLY A C 1
ATOM 1378 O O . GLY A 1 179 ? -2.699 13.140 22.605 1.00 38.41 179 GLY A O 1
ATOM 1379 N N . GLY A 1 180 ? -3.710 13.278 24.602 1.00 34.69 180 GLY A N 1
ATOM 1380 C CA . GLY A 1 180 ? -3.226 14.616 24.952 1.00 34.69 180 GLY A CA 1
ATOM 1381 C C . GLY A 1 180 ? -4.279 15.715 24.988 1.00 34.69 180 GLY A C 1
ATOM 1382 O O . GLY A 1 180 ? -4.414 16.504 24.056 1.00 34.69 180 GLY A O 1
ATOM 1383 N N . ASP A 1 181 ? -4.919 15.844 26.147 1.00 46.81 181 ASP A N 1
ATOM 1384 C CA . ASP A 1 181 ? -5.548 17.066 26.639 1.00 46.81 181 ASP A CA 1
ATOM 1385 C C . ASP A 1 181 ? -4.552 18.251 26.650 1.00 46.81 181 ASP A C 1
ATOM 1387 O O . ASP A 1 181 ? -3.937 18.588 27.658 1.00 46.81 181 ASP A O 1
ATOM 1391 N N . GLY A 1 182 ? -4.334 18.872 25.490 1.00 43.38 182 GLY A N 1
ATOM 1392 C CA . GLY A 1 182 ? -3.536 20.095 25.338 1.00 43.38 182 GLY A CA 1
ATOM 1393 C C . GLY A 1 182 ? -4.385 21.366 25.254 1.00 43.38 182 GLY A C 1
ATOM 1394 O O . GLY A 1 182 ? -3.844 22.475 25.173 1.00 43.38 182 GLY A O 1
ATOM 1395 N N . ARG A 1 183 ? -5.717 21.221 25.235 1.00 55.00 183 ARG A N 1
ATOM 1396 C CA . ARG A 1 183 ? -6.658 22.340 25.104 1.00 55.00 183 ARG A CA 1
ATOM 1397 C C . ARG A 1 183 ? -7.290 22.750 26.437 1.00 55.00 183 ARG A C 1
ATOM 1399 O O . ARG A 1 183 ? -7.488 23.950 26.603 1.00 55.00 183 ARG A O 1
ATOM 1406 N N . ARG A 1 184 ? -7.494 21.860 27.427 1.00 54.53 184 ARG A N 1
ATOM 1407 C CA . ARG A 1 184 ? -8.004 22.303 28.746 1.00 54.53 184 ARG A CA 1
ATOM 1408 C C . ARG A 1 184 ? -6.971 23.072 29.562 1.00 54.53 184 ARG A C 1
ATOM 1410 O O . ARG A 1 184 ? -7.312 24.108 30.124 1.00 54.53 184 ARG A O 1
ATOM 1417 N N . GLY A 1 185 ? -5.699 22.665 29.541 1.00 48.44 185 GLY A N 1
ATOM 1418 C CA . GLY A 1 185 ? -4.649 23.357 30.306 1.00 48.44 185 GLY A CA 1
ATOM 1419 C C . GLY A 1 185 ? -4.405 24.812 29.872 1.00 48.44 185 GLY A C 1
ATOM 1420 O O . GLY A 1 185 ? -4.012 25.651 30.682 1.00 48.44 185 GLY A O 1
ATOM 1421 N N . ARG A 1 186 ? -4.679 25.149 28.602 1.00 57.72 186 ARG A N 1
ATOM 1422 C CA . ARG A 1 186 ? -4.505 26.516 28.081 1.00 57.72 186 ARG A CA 1
ATOM 1423 C C . ARG A 1 186 ? -5.644 27.450 28.506 1.00 57.72 186 ARG A C 1
ATOM 1425 O O . ARG A 1 186 ? -5.404 28.633 28.744 1.00 57.72 186 ARG A O 1
ATOM 1432 N N . ASP A 1 187 ? -6.850 26.907 28.649 1.00 60.81 187 ASP A N 1
ATOM 1433 C CA . ASP A 1 187 ? -8.024 27.654 29.104 1.00 60.81 187 ASP A CA 1
ATOM 1434 C C . ASP A 1 187 ? -8.040 27.832 30.628 1.00 60.81 187 ASP A C 1
ATOM 1436 O O . ASP A 1 187 ? -8.487 28.873 31.112 1.00 60.81 187 ASP A O 1
ATOM 1440 N N . GLU A 1 188 ? -7.502 26.875 31.388 1.00 62.03 188 GLU A N 1
ATOM 1441 C CA . GLU A 1 188 ? -7.337 26.996 32.844 1.00 62.03 188 GLU A CA 1
ATOM 1442 C C . GLU A 1 188 ? -6.271 28.037 33.209 1.00 62.03 188 GLU A C 1
ATOM 1444 O O . GLU A 1 188 ? -6.562 28.965 33.964 1.00 62.03 188 GLU A O 1
ATOM 1449 N N . ALA A 1 189 ? -5.098 28.003 32.565 1.00 61.31 189 ALA A N 1
ATOM 1450 C CA . ALA A 1 189 ? -4.049 29.002 32.790 1.00 61.31 189 ALA A CA 1
ATOM 1451 C C . ALA A 1 189 ? -4.507 30.437 32.455 1.00 61.31 189 ALA A C 1
ATOM 1453 O O . ALA A 1 189 ? -4.114 31.399 33.119 1.00 61.31 189 ALA A O 1
ATOM 1454 N N . ARG A 1 190 ? -5.377 30.596 31.446 1.00 67.69 190 ARG A N 1
ATOM 1455 C CA . ARG A 1 190 ? -5.955 31.898 31.086 1.00 67.69 190 ARG A CA 1
ATOM 1456 C C . ARG A 1 190 ? -7.000 32.372 32.102 1.00 67.69 190 ARG A C 1
ATOM 1458 O O . ARG A 1 190 ? -7.017 33.554 32.437 1.00 67.69 190 ARG A O 1
ATOM 1465 N N . ARG A 1 191 ? -7.836 31.471 32.630 1.00 70.62 191 ARG A N 1
ATOM 1466 C CA . ARG A 1 191 ? -8.816 31.797 33.685 1.00 70.62 191 ARG A CA 1
ATOM 1467 C C . ARG A 1 191 ? -8.141 32.148 35.010 1.00 70.62 191 ARG A C 1
ATOM 1469 O O . ARG A 1 191 ? -8.615 33.050 35.703 1.00 70.62 191 ARG A O 1
ATOM 1476 N N . ASP A 1 192 ? -7.032 31.495 35.334 1.00 70.06 192 ASP A N 1
ATOM 1477 C CA . ASP A 1 192 ? -6.268 31.780 36.549 1.00 70.06 192 ASP A CA 1
ATOM 1478 C C . ASP A 1 192 ? -5.510 33.109 36.447 1.00 70.06 192 ASP A C 1
ATOM 1480 O O . ASP A 1 192 ? -5.506 33.889 37.402 1.00 70.06 192 ASP A O 1
ATOM 1484 N N . ALA A 1 193 ? -4.982 33.446 35.264 1.00 68.62 193 ALA A N 1
ATOM 1485 C CA . ALA A 1 193 ? -4.407 34.765 34.996 1.00 68.62 193 ALA A CA 1
ATOM 1486 C C . ALA A 1 193 ? -5.455 35.896 35.084 1.00 68.62 193 ALA A C 1
ATOM 1488 O O . ALA A 1 193 ? -5.177 36.963 35.634 1.00 68.62 193 ALA A O 1
ATOM 1489 N N . GLU A 1 194 ? -6.685 35.664 34.610 1.00 70.62 194 GLU A N 1
ATOM 1490 C CA . GLU A 1 194 ? -7.784 36.635 34.723 1.00 70.62 194 GLU A CA 1
ATOM 1491 C C . GLU A 1 194 ? -8.312 36.782 36.162 1.00 70.62 194 GLU A C 1
ATOM 1493 O O . GLU A 1 194 ? -8.721 37.878 36.558 1.00 70.62 194 GLU A O 1
ATOM 1498 N N . ARG A 1 195 ? -8.266 35.718 36.977 1.00 67.19 195 ARG A N 1
ATOM 1499 C CA . ARG A 1 195 ? -8.584 35.786 38.415 1.00 67.19 195 ARG A CA 1
ATOM 1500 C C . ARG A 1 195 ? -7.504 36.510 39.216 1.00 67.19 195 ARG A C 1
ATOM 1502 O O . ARG A 1 195 ? -7.849 37.299 40.094 1.00 67.19 195 ARG A O 1
ATOM 1509 N N . ALA A 1 196 ? -6.228 36.301 38.892 1.00 66.69 196 ALA A N 1
ATOM 1510 C CA . ALA A 1 196 ? -5.111 36.984 39.545 1.00 66.69 196 ALA A CA 1
ATOM 1511 C C . ALA A 1 196 ? -5.066 38.494 39.231 1.00 66.69 196 ALA A C 1
ATOM 1513 O O . ALA A 1 196 ? -4.622 39.281 40.063 1.00 66.69 196 ALA A O 1
ATOM 1514 N N . GLY A 1 197 ? -5.579 38.919 38.070 1.00 62.50 197 GLY A N 1
ATOM 1515 C CA . GLY A 1 197 ? -5.643 40.332 37.672 1.00 62.50 197 GLY A CA 1
ATOM 1516 C C . GLY A 1 197 ? -6.814 41.141 38.251 1.00 62.50 197 GLY A C 1
ATOM 1517 O O . GLY A 1 197 ? -6.856 42.352 38.055 1.00 62.50 197 GLY A O 1
ATOM 1518 N N . ARG A 1 198 ? -7.779 40.510 38.939 1.00 63.88 198 ARG A N 1
ATOM 1519 C CA . ARG A 1 198 ? -8.997 41.175 39.459 1.00 63.88 198 ARG A CA 1
ATOM 1520 C C . ARG A 1 198 ? -9.068 41.305 40.979 1.00 63.88 198 ARG A C 1
ATOM 1522 O O . ARG A 1 198 ? -10.108 41.706 41.497 1.00 63.88 198 ARG A O 1
ATOM 1529 N N . GLY A 1 199 ? -8.003 40.975 41.701 1.00 61.41 199 GLY A N 1
ATOM 1530 C CA . GLY A 1 199 ? -8.042 40.946 43.158 1.00 61.41 199 GLY A CA 1
ATOM 1531 C C . GLY A 1 199 ? -6.879 41.648 43.831 1.00 61.41 199 GLY A C 1
ATOM 1532 O O . GLY A 1 199 ? -6.073 40.944 44.415 1.00 61.41 199 GLY A O 1
ATOM 1533 N N . VAL A 1 200 ? -6.846 42.986 43.819 1.00 55.56 200 VAL A N 1
ATOM 1534 C CA . VAL A 1 200 ? -6.450 43.830 44.972 1.00 55.56 200 VAL A CA 1
ATOM 1535 C C . VAL A 1 200 ? -7.176 45.193 44.836 1.00 55.56 200 VAL A C 1
ATOM 1537 O O . VAL A 1 200 ? -7.265 45.681 43.709 1.00 55.56 200 VAL A O 1
ATOM 1540 N N . PRO A 1 201 ? -7.747 45.746 45.931 1.00 58.81 201 PRO A N 1
ATOM 1541 C CA . PRO A 1 201 ? -8.553 46.982 45.985 1.00 58.81 201 PRO A CA 1
ATOM 1542 C C . PRO A 1 201 ? -7.862 48.273 45.533 1.00 58.81 201 PRO A C 1
ATOM 1544 O O . PRO A 1 201 ? -6.620 48.365 45.646 1.00 58.81 201 PRO A O 1
#

Foldseek 3Di:
DDPDDDDPPVVCVVVVVVVVVVVVVVVCVVVVVVVVVVVVVVVVVVVVVVVVVVVVVVVVVVVVVVVVVVVLVVQLVLLADPLNQVVPQVSNQVSQLVVCVVDDVLCPKDFDADLVVQARCDMPPPVRHRPHPVVQVKAWPDADSDHPDQSDKTKIDFTDDPNDTDIDIHGHRPPDDPDDPPPVVVVVVVVVVVVVVPDDD

Radius of gyration: 39.21 Å; Cα contacts (8 Å, |Δi|>4): 174; chains: 1; bounding box: 76×67×125 Å